Protein AF-0000000070183565 (afdb_homodimer)

Structure (mmCIF, N/CA/C/O backbone):
data_AF-0000000070183565-model_v1
#
loop_
_entity.id
_entity.type
_entity.pdbx_description
1 polymer 'Uncharacterized protein'
#
loop_
_atom_site.group_PDB
_atom_site.id
_atom_site.type_symbol
_atom_site.label_atom_id
_atom_site.label_alt_id
_atom_site.label_comp_id
_atom_site.label_asym_id
_atom_site.label_entity_id
_atom_site.label_seq_id
_atom_site.pdbx_PDB_ins_code
_atom_site.Cartn_x
_atom_site.Cartn_y
_atom_site.Cartn_z
_atom_site.occupancy
_atom_site.B_iso_or_equiv
_atom_site.auth_seq_id
_atom_site.auth_comp_id
_atom_site.auth_asym_id
_atom_site.auth_atom_id
_atom_site.pdbx_PDB_model_num
ATOM 1 N N . MET A 1 1 ? 12.68 31.766 4.574 1 75 1 MET A N 1
ATOM 2 C CA . MET A 1 1 ? 11.336 31.5 5.086 1 75 1 MET A CA 1
ATOM 3 C C . MET A 1 1 ? 11.391 30.672 6.367 1 75 1 MET A C 1
ATOM 5 O O . MET A 1 1 ? 12.203 29.766 6.484 1 75 1 MET A O 1
ATOM 9 N N . ASP A 1 2 ? 10.789 31.141 7.453 1 90.38 2 ASP A N 1
ATOM 10 C CA . ASP A 1 2 ? 10.586 30.344 8.656 1 90.38 2 ASP A CA 1
ATOM 11 C C . ASP A 1 2 ? 9.445 29.344 8.461 1 90.38 2 ASP A C 1
ATOM 13 O O . ASP A 1 2 ? 8.289 29.734 8.312 1 90.38 2 ASP A O 1
ATOM 17 N N . LEU A 1 3 ? 9.812 28.125 8.359 1 93.31 3 LEU A N 1
ATOM 18 C CA . LEU A 1 3 ? 8.844 27.094 8.016 1 93.31 3 LEU A CA 1
ATOM 19 C C . LEU A 1 3 ? 7.73 27.016 9.055 1 93.31 3 LEU A C 1
ATOM 21 O O . LEU A 1 3 ? 6.559 26.891 8.695 1 93.31 3 LEU A O 1
ATOM 25 N N . ALA A 1 4 ? 8.086 27.172 10.25 1 93.44 4 ALA A N 1
ATOM 26 C CA . ALA A 1 4 ? 7.105 27.094 11.328 1 93.44 4 ALA A CA 1
ATOM 27 C C . ALA A 1 4 ? 6.043 28.172 11.18 1 93.44 4 ALA A C 1
ATOM 29 O O . ALA A 1 4 ? 4.855 27.922 11.406 1 93.44 4 ALA A O 1
ATOM 30 N N . ASP A 1 5 ? 6.488 29.344 10.727 1 94.44 5 ASP A N 1
ATOM 31 C CA . ASP A 1 5 ? 5.574 30.469 10.562 1 94.44 5 ASP A CA 1
ATOM 32 C C . ASP A 1 5 ? 4.738 30.312 9.297 1 94.44 5 ASP A C 1
ATOM 34 O O . ASP A 1 5 ? 3.639 30.859 9.195 1 94.44 5 ASP A O 1
ATOM 38 N N . ALA A 1 6 ? 5.285 29.609 8.414 1 95.94 6 ALA A N 1
ATOM 39 C CA . ALA A 1 6 ? 4.637 29.5 7.113 1 95.94 6 ALA A CA 1
ATOM 40 C C . ALA A 1 6 ? 3.594 28.391 7.117 1 95.94 6 ALA A C 1
ATOM 42 O O . ALA A 1 6 ? 2.703 28.359 6.262 1 95.94 6 ALA A O 1
ATOM 43 N N . LEU A 1 7 ? 3.689 27.5 8.008 1 97.25 7 LEU A N 1
ATOM 44 C CA . LEU A 1 7 ? 2.76 26.391 8.07 1 97.25 7 LEU A CA 1
ATOM 45 C C . LEU A 1 7 ? 1.378 26.844 8.523 1 97.25 7 LEU A C 1
ATOM 47 O O . LEU A 1 7 ? 1.263 27.75 9.352 1 97.25 7 LEU A O 1
ATOM 51 N N . PRO A 1 8 ? 0.317 26.25 7.895 1 96.81 8 PRO A N 1
ATOM 52 C CA . PRO A 1 8 ? -1.012 26.5 8.453 1 96.81 8 PRO A CA 1
ATOM 53 C C . PRO A 1 8 ? -1.128 26.094 9.914 1 96.81 8 PRO A C 1
ATOM 55 O O . PRO A 1 8 ? -0.345 25.266 10.391 1 96.81 8 PRO A O 1
ATOM 58 N N . THR A 1 9 ? -2.121 26.625 10.578 1 95.5 9 THR A N 1
ATOM 59 C CA . THR A 1 9 ? -2.264 26.531 12.023 1 95.5 9 THR A CA 1
ATOM 60 C C . THR A 1 9 ? -2.396 25.062 12.453 1 95.5 9 THR A C 1
ATOM 62 O O . THR A 1 9 ? -1.962 24.688 13.539 1 95.5 9 THR A O 1
ATOM 65 N N . ASP A 1 10 ? -2.865 24.234 11.648 1 97.12 10 ASP A N 1
ATOM 66 C CA . ASP A 1 10 ? -3.156 22.844 12 1 97.12 10 ASP A CA 1
ATOM 67 C C . ASP A 1 10 ? -1.898 21.984 11.922 1 97.12 10 ASP A C 1
ATOM 69 O O . ASP A 1 10 ? -1.915 20.812 12.312 1 97.12 10 ASP A O 1
ATOM 73 N N . TRP A 1 11 ? -0.852 22.547 11.406 1 98 11 TRP A N 1
ATOM 74 C CA . TRP A 1 11 ? 0.391 21.797 11.25 1 98 11 TRP A CA 1
ATOM 75 C C . TRP A 1 11 ? 1.46 22.312 12.211 1 98 11 TRP A C 1
ATOM 77 O O . TRP A 1 11 ? 1.523 23.516 12.492 1 98 11 TRP A O 1
ATOM 87 N N . SER A 1 12 ? 2.303 21.422 12.703 1 97.25 12 SER A N 1
ATOM 88 C CA . SER A 1 12 ? 3.424 21.766 13.578 1 97.25 12 SER A CA 1
ATOM 89 C C . SER A 1 12 ? 4.738 21.219 13.023 1 97.25 12 SER A C 1
ATOM 91 O O . SER A 1 12 ? 4.77 20.125 12.453 1 97.25 12 SER A O 1
ATOM 93 N N . LEU A 1 13 ? 5.77 21.938 13.227 1 97.81 13 LEU A N 1
ATOM 94 C CA . LEU A 1 13 ? 7.117 21.516 12.883 1 97.81 13 LEU A CA 1
ATOM 95 C C . LEU A 1 13 ? 7.738 20.703 14.016 1 97.81 13 LEU A C 1
ATOM 97 O O . LEU A 1 13 ? 7.984 21.234 15.102 1 97.81 13 LEU A O 1
ATOM 101 N N . TRP A 1 14 ? 7.93 19.391 13.742 1 96.31 14 TRP A N 1
ATOM 102 C CA . TRP A 1 14 ? 8.461 18.5 14.766 1 96.31 14 TRP A CA 1
ATOM 103 C C . TRP A 1 14 ? 9.977 18.406 14.672 1 96.31 14 TRP A C 1
ATOM 105 O O . TRP A 1 14 ? 10.664 18.266 15.68 1 96.31 14 TRP A O 1
ATOM 115 N N . ASN A 1 15 ? 10.516 18.375 13.516 1 95.69 15 ASN A N 1
ATOM 116 C CA . ASN A 1 15 ? 11.945 18.25 13.25 1 95.69 15 ASN A CA 1
ATOM 117 C C . ASN A 1 15 ? 12.359 19.078 12.031 1 95.69 15 ASN A C 1
ATOM 119 O O . ASN A 1 15 ? 11.648 19.094 11.023 1 95.69 15 ASN A O 1
ATOM 123 N N . GLU A 1 16 ? 13.461 19.828 12.234 1 95.06 16 GLU A N 1
ATOM 124 C CA . GLU A 1 16 ? 14.078 20.516 11.109 1 95.06 16 GLU A CA 1
ATOM 125 C C . GLU A 1 16 ? 15.594 20.344 11.117 1 95.06 16 GLU A C 1
ATOM 127 O O . GLU A 1 16 ? 16.297 21.078 11.82 1 95.06 16 GLU A O 1
ATOM 132 N N . GLU A 1 17 ? 16.078 19.406 10.422 1 91.94 17 GLU A N 1
ATOM 133 C CA . GLU A 1 17 ? 17.516 19.172 10.25 1 91.94 17 GLU A CA 1
ATOM 134 C C . GLU A 1 17 ? 17.938 19.375 8.797 1 91.94 17 GLU A C 1
ATOM 136 O O . GLU A 1 17 ? 17.094 19.578 7.922 1 91.94 17 GLU A O 1
ATOM 141 N N . ALA A 1 18 ? 19.234 19.375 8.578 1 87.81 18 ALA A N 1
ATOM 142 C CA . ALA A 1 18 ? 19.812 19.688 7.266 1 87.81 18 ALA A CA 1
ATOM 143 C C . ALA A 1 18 ? 19.266 18.719 6.203 1 87.81 18 ALA A C 1
ATOM 145 O O . ALA A 1 18 ? 19.047 19.125 5.055 1 87.81 18 ALA A O 1
ATOM 146 N N . GLY A 1 19 ? 19.016 17.531 6.527 1 90.62 19 GLY A N 1
ATOM 147 C CA . GLY A 1 19 ? 18.641 16.531 5.531 1 90.62 19 GLY A CA 1
ATOM 148 C C . GLY A 1 19 ? 17.25 15.953 5.766 1 90.62 19 GLY A C 1
ATOM 149 O O . GLY A 1 19 ? 16.812 15.062 5.035 1 90.62 19 GLY A O 1
ATOM 150 N N . ARG A 1 20 ? 16.609 16.516 6.859 1 93.56 20 ARG A N 1
ATOM 151 C CA . ARG A 1 20 ? 15.312 15.938 7.211 1 93.56 20 ARG A CA 1
ATOM 152 C C . ARG A 1 20 ? 14.438 16.969 7.918 1 93.56 20 ARG A C 1
ATOM 154 O O . ARG A 1 20 ? 14.883 17.625 8.859 1 93.56 20 ARG A O 1
ATOM 161 N N . VAL A 1 21 ? 13.258 17.125 7.426 1 96.12 21 VAL A N 1
ATOM 162 C CA . VAL A 1 21 ? 12.25 17.969 8.055 1 96.12 21 VAL A CA 1
ATOM 163 C C . VAL A 1 21 ? 10.961 17.172 8.266 1 96.12 21 VAL A C 1
ATOM 165 O O . VAL A 1 21 ? 10.531 16.438 7.375 1 96.12 21 VAL A O 1
ATOM 168 N N . VAL A 1 22 ? 10.398 17.266 9.484 1 97.12 22 VAL A N 1
ATOM 169 C CA . VAL A 1 22 ? 9.18 16.531 9.805 1 97.12 22 VAL A CA 1
ATOM 170 C C . VAL A 1 22 ? 8.109 17.5 10.305 1 97.12 22 VAL A C 1
ATOM 172 O O . VAL A 1 22 ? 8.352 18.281 11.234 1 97.12 22 VAL A O 1
ATOM 175 N N . MET A 1 23 ? 6.977 17.5 9.609 1 98.06 23 MET A N 1
ATOM 176 C CA . MET A 1 23 ? 5.805 18.281 9.992 1 98.06 23 MET A CA 1
ATOM 177 C C . MET A 1 23 ? 4.613 17.375 10.273 1 98.06 23 MET A C 1
ATOM 179 O O . MET A 1 23 ? 4.414 16.375 9.586 1 98.06 23 MET A O 1
ATOM 183 N N . VAL A 1 24 ? 3.83 17.734 11.305 1 97.44 24 VAL A N 1
ATOM 184 C CA . VAL A 1 24 ? 2.732 16.859 11.688 1 97.44 24 VAL A CA 1
ATOM 185 C C . VAL A 1 24 ? 1.434 17.656 11.773 1 97.44 24 VAL A C 1
ATOM 187 O O . VAL A 1 24 ? 1.449 18.844 12.086 1 97.44 24 VAL A O 1
ATOM 190 N N . TYR A 1 25 ? 0.363 17 11.461 1 97.75 25 TYR A N 1
ATOM 191 C CA . TYR A 1 25 ? -0.966 17.594 11.461 1 97.75 25 TYR A CA 1
ATOM 192 C C . TYR A 1 25 ? -1.706 17.297 12.758 1 97.75 25 TYR A C 1
ATOM 194 O O . TYR A 1 25 ? -1.941 16.141 13.086 1 97.75 25 TYR A O 1
ATOM 202 N N . ARG A 1 26 ? -2.129 18.25 13.5 1 97 26 ARG A N 1
ATOM 203 C CA . ARG A 1 26 ? -2.963 18.203 14.703 1 97 26 ARG A CA 1
ATOM 204 C C . ARG A 1 26 ? -2.482 17.125 15.664 1 97 26 ARG A C 1
ATOM 206 O O . ARG A 1 26 ? -3.258 16.25 16.062 1 97 26 ARG A O 1
ATOM 213 N N . PRO A 1 27 ? -1.22 17.234 16.078 1 95.25 27 PRO A N 1
ATOM 214 C CA . PRO A 1 27 ? -0.724 16.234 17.031 1 95.25 27 PRO A CA 1
ATOM 215 C C . PRO A 1 27 ? -1.5 16.234 18.344 1 95.25 27 PRO A C 1
ATOM 217 O O . PRO A 1 27 ? -1.454 15.25 19.094 1 95.25 27 PRO A O 1
ATOM 220 N N . ASP A 1 28 ? -2.156 17.312 18.609 1 93.19 28 ASP A N 1
ATOM 221 C CA . ASP A 1 28 ? -3.012 17.391 19.797 1 93.19 28 ASP A CA 1
ATOM 222 C C . ASP A 1 28 ? -4.176 16.406 19.688 1 93.19 28 ASP A C 1
ATOM 224 O O . ASP A 1 28 ? -4.77 16.047 20.703 1 93.19 28 ASP A O 1
ATOM 228 N N . VAL A 1 29 ? -4.543 16 18.516 1 93.38 29 VAL A N 1
ATOM 229 C CA . VAL A 1 29 ? -5.652 15.086 18.266 1 93.38 29 VAL A CA 1
ATOM 230 C C . VAL A 1 29 ? -5.117 13.688 17.984 1 93.38 29 VAL A C 1
ATOM 232 O O . VAL A 1 29 ? -5.566 12.711 18.594 1 93.38 29 VAL A O 1
ATOM 235 N N . PHE A 1 30 ? -4.117 13.539 17 1 92.44 30 PHE A N 1
ATOM 236 C CA . PHE A 1 30 ? -3.713 12.242 16.469 1 92.44 30 PHE A CA 1
ATOM 237 C C . PHE A 1 30 ? -2.482 11.719 17.188 1 92.44 30 PHE A C 1
ATOM 239 O O . PHE A 1 30 ? -1.861 10.75 16.734 1 92.44 30 PHE A O 1
ATOM 246 N N . ASP A 1 31 ? -1.991 12.141 18.125 1 84.19 31 ASP A N 1
ATOM 247 C CA . ASP A 1 31 ? -0.993 11.633 19.062 1 84.19 31 ASP A CA 1
ATOM 248 C C . ASP A 1 31 ? -1.549 11.57 20.469 1 84.19 31 ASP A C 1
ATOM 250 O O . ASP A 1 31 ? -0.984 12.164 21.391 1 84.19 31 ASP A O 1
ATOM 254 N N . SER A 1 32 ? -2.705 10.781 20.453 1 82.5 32 SER A N 1
ATOM 255 C CA . SER A 1 32 ? -3.486 10.688 21.672 1 82.5 32 SER A CA 1
ATOM 256 C C . SER A 1 32 ? -3.953 9.258 21.922 1 82.5 32 SER A C 1
ATOM 258 O O . SER A 1 32 ? -3.59 8.344 21.188 1 82.5 32 SER A O 1
ATOM 260 N N . GLU A 1 33 ? -4.637 9.148 22.984 1 83.5 33 GLU A N 1
ATOM 261 C CA . GLU A 1 33 ? -5.176 7.844 23.344 1 83.5 33 GLU A CA 1
ATOM 262 C C . GLU A 1 33 ? -6.129 7.324 22.281 1 83.5 33 GLU A C 1
ATOM 264 O O . GLU A 1 33 ? -6.164 6.121 22 1 83.5 33 GLU A O 1
ATOM 269 N N . ALA A 1 34 ? -6.883 8.25 21.688 1 83.38 34 ALA A N 1
ATOM 270 C CA . ALA A 1 34 ? -7.887 7.863 20.703 1 83.38 34 ALA A CA 1
ATOM 271 C C . ALA A 1 34 ? -7.234 7.5 19.375 1 83.38 34 ALA A C 1
ATOM 273 O O . ALA A 1 34 ? -7.715 6.613 18.672 1 83.38 34 ALA A O 1
ATOM 274 N N . PHE A 1 35 ? -6.191 8.227 19 1 89.69 35 PHE A N 1
ATOM 275 C CA . PHE A 1 35 ? -5.469 7.988 17.75 1 89.69 35 PHE A CA 1
ATOM 276 C C . PHE A 1 35 ? -3.967 7.898 18 1 89.69 35 PHE A C 1
ATOM 278 O O . PHE A 1 35 ? -3.273 8.914 18.016 1 89.69 35 PHE A O 1
ATOM 285 N N . PRO A 1 36 ? -3.504 6.645 18.109 1 84.81 36 PRO A N 1
ATOM 286 C CA . PRO A 1 36 ? -2.088 6.484 18.453 1 84.81 36 PRO A CA 1
ATOM 287 C C . PRO A 1 36 ? -1.155 7.09 17.406 1 84.81 36 PRO A C 1
ATOM 289 O O . PRO A 1 36 ? -1.591 7.414 16.297 1 84.81 36 PRO A O 1
ATOM 292 N N . PRO A 1 37 ? 0.133 7.18 17.75 1 84.38 37 PRO A N 1
ATOM 293 C CA . PRO A 1 37 ? 1.127 7.875 16.938 1 84.38 37 PRO A CA 1
ATOM 294 C C . PRO A 1 37 ? 1.156 7.371 15.492 1 84.38 37 PRO A C 1
ATOM 296 O O . PRO A 1 37 ? 1.332 8.164 14.562 1 84.38 37 PRO A O 1
ATOM 299 N N . PRO A 1 38 ? 0.884 6.184 15.273 1 84.25 38 PRO A N 1
ATOM 300 C CA . PRO A 1 38 ? 0.907 5.73 13.883 1 84.25 38 PRO A CA 1
ATOM 301 C C . PRO A 1 38 ? -0.177 6.387 13.031 1 84.25 38 PRO A C 1
ATOM 303 O O . PRO A 1 38 ? -0.11 6.344 11.797 1 84.25 38 PRO A O 1
ATOM 306 N N . CYS A 1 39 ? -1.152 7 13.617 1 87.88 39 CYS A N 1
ATOM 307 C CA . CYS A 1 39 ? -2.246 7.641 12.891 1 87.88 39 CYS A CA 1
ATOM 308 C C . CYS A 1 39 ? -1.979 9.133 12.711 1 87.88 39 CYS A C 1
ATOM 310 O O . CYS A 1 39 ? -2.834 9.859 12.211 1 87.88 39 CYS A O 1
ATOM 312 N N . LEU A 1 40 ? -0.78 9.555 13.055 1 93.56 40 LEU A N 1
ATOM 313 C CA . LEU A 1 40 ? -0.463 10.969 12.953 1 93.56 40 LEU A CA 1
ATOM 314 C C . LEU A 1 40 ? -0.073 11.336 11.523 1 93.56 40 LEU A C 1
ATOM 316 O O . LEU A 1 40 ? 0.995 10.945 11.047 1 93.56 40 LEU A O 1
ATOM 320 N N . PRO A 1 41 ? -0.935 12.172 10.82 1 96 41 PRO A N 1
ATOM 321 C CA . PRO A 1 41 ? -0.521 12.594 9.484 1 96 41 PRO A CA 1
ATOM 322 C C . PRO A 1 41 ? 0.772 13.406 9.492 1 96 41 PRO A C 1
ATOM 324 O O . PRO A 1 41 ? 0.916 14.336 10.289 1 96 41 PRO A O 1
ATOM 327 N N . THR A 1 42 ? 1.707 13.016 8.688 1 96.81 42 THR A N 1
ATOM 328 C CA . THR A 1 42 ? 3.053 13.578 8.742 1 96.81 42 THR A CA 1
ATOM 329 C C . THR A 1 42 ? 3.557 13.914 7.344 1 96.81 42 THR A C 1
ATOM 331 O O . THR A 1 42 ? 3.367 13.141 6.402 1 96.81 42 THR A O 1
ATOM 334 N N . LEU A 1 43 ? 4.113 15.047 7.16 1 97.75 43 LEU A N 1
ATOM 335 C CA . LEU A 1 43 ? 4.906 15.414 5.992 1 97.75 43 LEU A CA 1
ATOM 336 C C . LEU A 1 43 ? 6.395 15.211 6.262 1 97.75 43 LEU A C 1
ATOM 338 O O . LEU A 1 43 ? 6.926 15.719 7.25 1 97.75 43 LEU A O 1
ATOM 342 N N . TYR A 1 44 ? 7.027 14.438 5.426 1 97.19 44 TYR A N 1
ATOM 343 C CA . TYR A 1 44 ? 8.461 14.203 5.496 1 97.19 44 TYR A CA 1
ATOM 344 C C . TYR A 1 44 ? 9.18 14.891 4.336 1 97.19 44 TYR A C 1
ATOM 346 O O . TYR A 1 44 ? 8.836 14.68 3.174 1 97.19 44 TYR A O 1
ATOM 354 N N . LEU A 1 45 ? 10.086 15.695 4.637 1 95.75 45 LEU A N 1
ATOM 355 C CA . LEU A 1 45 ? 11.078 16.172 3.678 1 95.75 45 LEU A CA 1
ATOM 356 C C . LEU A 1 45 ? 12.438 15.531 3.93 1 95.75 45 LEU A C 1
ATOM 358 O O . LEU A 1 45 ? 12.969 15.609 5.039 1 95.75 45 LEU A O 1
ATOM 362 N N . THR A 1 46 ? 12.922 14.852 2.986 1 94.38 46 THR A N 1
ATOM 363 C CA . THR A 1 46 ? 14.219 14.203 3.129 1 94.38 46 THR A CA 1
ATOM 364 C C . THR A 1 46 ? 15.109 14.5 1.925 1 94.38 46 THR A C 1
ATOM 366 O O . THR A 1 46 ? 14.625 14.555 0.79 1 94.38 46 THR A O 1
ATOM 369 N N . LYS A 1 47 ? 16.25 14.703 2.221 1 91.62 47 LYS A N 1
ATOM 370 C CA . LYS A 1 47 ? 17.219 14.883 1.146 1 91.62 47 LYS A CA 1
ATOM 371 C C . LYS A 1 47 ? 17.766 13.547 0.649 1 91.62 47 LYS A C 1
ATOM 373 O O . LYS A 1 47 ? 18.203 12.711 1.445 1 91.62 47 LYS A O 1
ATOM 378 N N . GLY A 1 48 ? 17.781 13.383 -0.643 1 81.81 48 GLY A N 1
ATOM 379 C CA . GLY A 1 48 ? 18.375 12.211 -1.279 1 81.81 48 GLY A CA 1
ATOM 380 C C . GLY A 1 48 ? 17.531 10.961 -1.124 1 81.81 48 GLY A C 1
ATOM 381 O O . GLY A 1 48 ? 16.562 10.945 -0.375 1 81.81 48 GLY A O 1
ATOM 382 N N . SER A 1 49 ? 17.516 10.078 -2.117 1 61.97 49 SER A N 1
ATOM 383 C CA . SER A 1 49 ? 16.781 8.82 -2.084 1 61.97 49 SER A CA 1
ATOM 384 C C . SER A 1 49 ? 17.422 7.824 -1.123 1 61.97 49 SER A C 1
ATOM 386 O O . SER A 1 49 ? 18.641 7.848 -0.924 1 61.97 49 SER A O 1
ATOM 388 N N . ARG A 1 50 ? 16.766 7.488 0.014 1 53 50 ARG A N 1
ATOM 389 C CA . ARG A 1 50 ? 17.297 6.504 0.958 1 53 50 ARG A CA 1
ATOM 390 C C . ARG A 1 50 ? 18 5.367 0.229 1 53 50 ARG A C 1
ATOM 392 O O . ARG A 1 50 ? 18.438 4.395 0.853 1 53 50 ARG A O 1
ATOM 399 N N . GLY A 1 51 ? 17.859 5.082 -0.971 1 47.78 51 GLY A N 1
ATOM 400 C CA . GLY A 1 51 ? 18.688 3.939 -1.311 1 47.78 51 GLY A CA 1
ATOM 401 C C . GLY A 1 51 ? 20.156 4.141 -0.952 1 47.78 51 GLY A C 1
ATOM 402 O O . GLY A 1 51 ? 20.859 4.914 -1.603 1 47.78 51 GLY A O 1
ATOM 403 N N . ARG A 1 52 ? 20.375 4.035 0.323 1 43.47 52 ARG A N 1
ATOM 404 C CA . ARG A 1 52 ? 21.719 4.148 0.886 1 43.47 52 ARG A CA 1
ATOM 405 C C . ARG A 1 52 ? 22.734 3.367 0.056 1 43.47 52 ARG A C 1
ATOM 407 O O . ARG A 1 52 ? 22.578 2.16 -0.142 1 43.47 52 ARG A O 1
ATOM 414 N N . ARG A 1 53 ? 23.406 3.93 -0.973 1 44.06 53 ARG A N 1
ATOM 415 C CA . ARG A 1 53 ? 24.672 3.305 -1.343 1 44.06 53 ARG A CA 1
ATOM 416 C C . ARG A 1 53 ? 25.5 2.969 -0.106 1 44.06 53 ARG A C 1
ATOM 418 O O . ARG A 1 53 ? 25.609 3.785 0.81 1 44.06 53 ARG A O 1
ATOM 425 N N . PRO A 1 54 ? 25.859 1.876 0.044 1 39.56 54 PRO A N 1
ATOM 426 C CA . PRO A 1 54 ? 26.969 1.55 0.936 1 39.56 54 PRO A CA 1
ATOM 427 C C . PRO A 1 54 ? 28.172 2.465 0.731 1 39.56 54 PRO A C 1
ATOM 429 O O . PRO A 1 54 ? 28.609 2.668 -0.403 1 39.56 54 PRO A O 1
ATOM 432 N N . GLY A 1 55 ? 28.234 3.756 1.695 1 47 55 GLY A N 1
ATOM 433 C CA . GLY A 1 55 ? 29.453 4.527 1.844 1 47 55 GLY A CA 1
ATOM 434 C C . GLY A 1 55 ? 29.203 6.016 2.006 1 47 55 GLY A C 1
ATOM 435 O O . GLY A 1 55 ? 30.141 6.785 2.209 1 47 55 GLY A O 1
ATOM 436 N N . ARG A 1 56 ? 28.344 6.59 1.184 1 51.09 56 ARG A N 1
ATOM 437 C CA . ARG A 1 56 ? 28.297 8.039 1.319 1 51.09 56 ARG A CA 1
ATOM 438 C C . ARG A 1 56 ? 27.219 8.461 2.316 1 51.09 56 ARG A C 1
ATOM 440 O O . ARG A 1 56 ? 26.031 8.531 1.968 1 51.09 56 ARG A O 1
ATOM 447 N N . PRO A 1 57 ? 27.484 8.508 3.529 1 56.09 57 PRO A N 1
ATOM 448 C CA . PRO A 1 57 ? 26.594 8.805 4.652 1 56.09 57 PRO A CA 1
ATOM 449 C C . PRO A 1 57 ? 25.75 10.047 4.414 1 56.09 57 PRO A C 1
ATOM 451 O O . PRO A 1 57 ? 24.562 10.078 4.789 1 56.09 57 PRO A O 1
ATOM 454 N N . GLN A 1 58 ? 26.453 11.172 4.012 1 61.38 58 GLN A N 1
ATOM 455 C CA . GLN A 1 58 ? 25.766 12.461 3.959 1 61.38 58 GLN A CA 1
ATOM 456 C C . GLN A 1 58 ? 25.297 12.766 2.541 1 61.38 58 GLN A C 1
ATOM 458 O O . GLN A 1 58 ? 26.047 12.609 1.581 1 61.38 58 GLN A O 1
ATOM 463 N N . PRO A 1 59 ? 24.062 13.016 2.295 1 66.94 59 PRO A N 1
ATOM 464 C CA . PRO A 1 59 ? 23.578 13.398 0.962 1 66.94 59 PRO A CA 1
ATOM 465 C C . PRO A 1 59 ? 24.406 14.516 0.337 1 66.94 59 PRO A C 1
ATOM 467 O O . PRO A 1 59 ? 24.906 15.398 1.048 1 66.94 59 PRO A O 1
ATOM 470 N N . ASP A 1 60 ? 24.703 14.305 -0.909 1 74.25 60 ASP A N 1
ATOM 471 C CA . ASP A 1 60 ? 25.375 15.352 -1.679 1 74.25 60 ASP A CA 1
ATOM 472 C C . ASP A 1 60 ? 24.516 16.625 -1.726 1 74.25 60 ASP A C 1
ATOM 474 O O . ASP A 1 60 ? 23.297 16.547 -1.781 1 74.25 60 ASP A O 1
ATOM 478 N N . PRO A 1 61 ? 25.141 17.797 -1.633 1 76.5 61 PRO A N 1
ATOM 479 C CA . PRO A 1 61 ? 24.406 19.062 -1.69 1 76.5 61 PRO A CA 1
ATOM 480 C C . PRO A 1 61 ? 23.484 19.156 -2.904 1 76.5 61 PRO A C 1
ATOM 482 O O . PRO A 1 61 ? 22.469 19.828 -2.854 1 76.5 61 PRO A O 1
ATOM 485 N N . ASP A 1 62 ? 23.812 18.406 -3.949 1 83.56 62 ASP A N 1
ATOM 486 C CA . ASP A 1 62 ? 23.047 18.531 -5.188 1 83.56 62 ASP A CA 1
ATOM 487 C C . ASP A 1 62 ? 21.953 17.484 -5.277 1 83.56 62 ASP A C 1
ATOM 489 O O . ASP A 1 62 ? 21.188 17.453 -6.238 1 83.56 62 ASP A O 1
ATOM 493 N N . ASP A 1 63 ? 21.875 16.781 -4.234 1 88.25 63 ASP A N 1
ATOM 494 C CA . ASP A 1 63 ? 20.828 15.758 -4.238 1 88.25 63 ASP A CA 1
ATOM 495 C C . ASP A 1 63 ? 19.453 16.391 -4.129 1 88.25 63 ASP A C 1
ATOM 497 O O . ASP A 1 63 ? 19.281 17.406 -3.441 1 88.25 63 ASP A O 1
ATOM 501 N N . PRO A 1 64 ? 18.5 15.836 -4.832 1 93.62 64 PRO A N 1
ATOM 502 C CA . PRO A 1 64 ? 17.156 16.375 -4.742 1 93.62 64 PRO A CA 1
ATOM 503 C C . PRO A 1 64 ? 16.516 16.141 -3.375 1 93.62 64 PRO A C 1
ATOM 505 O O . PRO A 1 64 ? 17.062 15.398 -2.557 1 93.62 64 PRO A O 1
ATOM 508 N N . TRP A 1 65 ? 15.5 16.891 -3.154 1 95.12 65 TRP A N 1
ATOM 509 C CA . TRP A 1 65 ? 14.672 16.719 -1.968 1 95.12 65 TRP A CA 1
ATOM 510 C C . TRP A 1 65 ? 13.383 15.984 -2.311 1 95.12 65 TRP A C 1
ATOM 512 O O . TRP A 1 65 ? 12.836 16.141 -3.406 1 95.12 65 TRP A O 1
ATOM 522 N N . TYR A 1 66 ? 12.898 15.242 -1.321 1 96.25 66 TYR A N 1
ATOM 523 C CA . TYR A 1 66 ? 11.664 14.477 -1.516 1 96.25 66 TYR A CA 1
ATOM 524 C C . TYR A 1 66 ? 10.648 14.805 -0.431 1 96.25 66 TYR A C 1
ATOM 526 O O . TYR A 1 66 ? 10.992 14.898 0.749 1 96.25 66 TYR A O 1
ATOM 534 N N . LEU A 1 67 ? 9.391 15.031 -0.903 1 97.44 67 LEU A N 1
ATOM 535 C CA . LEU A 1 67 ? 8.258 15.297 -0.02 1 97.44 67 LEU A CA 1
ATOM 536 C C . LEU A 1 67 ? 7.27 14.141 -0.045 1 97.44 67 LEU A C 1
ATOM 538 O O . LEU A 1 67 ? 6.859 13.688 -1.118 1 97.44 67 LEU A O 1
ATOM 542 N N . THR A 1 68 ? 6.945 13.648 1.205 1 96.44 68 THR A N 1
ATOM 543 C CA . THR A 1 68 ? 5.953 12.586 1.309 1 96.44 68 THR A CA 1
ATOM 544 C C . THR A 1 68 ? 4.922 12.906 2.389 1 96.44 68 THR A C 1
ATOM 546 O O . THR A 1 68 ? 5.285 13.328 3.492 1 96.44 68 THR A O 1
ATOM 549 N N . LEU A 1 69 ? 3.648 12.781 2.043 1 97.31 69 LEU A N 1
ATOM 550 C CA . LEU A 1 69 ? 2.568 12.797 3.023 1 97.31 69 LEU A CA 1
ATOM 551 C C . LEU A 1 69 ? 2.24 11.383 3.49 1 97.31 69 LEU A C 1
ATOM 553 O O . LEU A 1 69 ? 1.923 10.508 2.674 1 97.31 69 LEU A O 1
ATOM 557 N N . SER A 1 70 ? 2.377 11.156 4.785 1 96 70 SER A N 1
ATOM 558 C CA . SER A 1 70 ? 2.02 9.883 5.398 1 96 70 SER A CA 1
ATOM 559 C C . SER A 1 70 ? 0.798 10.023 6.301 1 96 70 SER A C 1
ATOM 561 O O . SER A 1 70 ? 0.768 10.891 7.18 1 96 70 SER A O 1
ATOM 563 N N . LEU A 1 71 ? -0.29 9.242 6.051 1 94.5 71 LEU A N 1
ATOM 564 C CA . LEU A 1 71 ? -1.469 9.227 6.91 1 94.5 71 LEU A CA 1
ATOM 565 C C . LEU A 1 71 ? -1.327 8.172 8.008 1 94.5 71 LEU A C 1
ATOM 567 O O . LEU A 1 71 ? -1.724 8.406 9.148 1 94.5 71 LEU A O 1
ATOM 571 N N . GLU A 1 72 ? -0.962 6.98 7.672 1 87.56 72 GLU A N 1
ATOM 572 C CA . GLU A 1 72 ? -0.604 5.848 8.516 1 87.56 72 GLU A CA 1
ATOM 573 C C . GLU A 1 72 ? 0.661 5.16 8.008 1 87.56 72 GLU A C 1
ATOM 575 O O . GLU A 1 72 ? 1.133 5.449 6.91 1 87.56 72 GLU A O 1
ATOM 580 N N . PRO A 1 73 ? 1.082 4.246 8.977 1 80.81 73 PRO A N 1
ATOM 581 C CA . PRO A 1 73 ? 2.217 3.488 8.438 1 80.81 73 PRO A CA 1
ATOM 582 C C . PRO A 1 73 ? 1.888 2.783 7.129 1 80.81 73 PRO A C 1
ATOM 584 O O . PRO A 1 73 ? 0.827 2.164 7.004 1 80.81 73 PRO A O 1
ATOM 587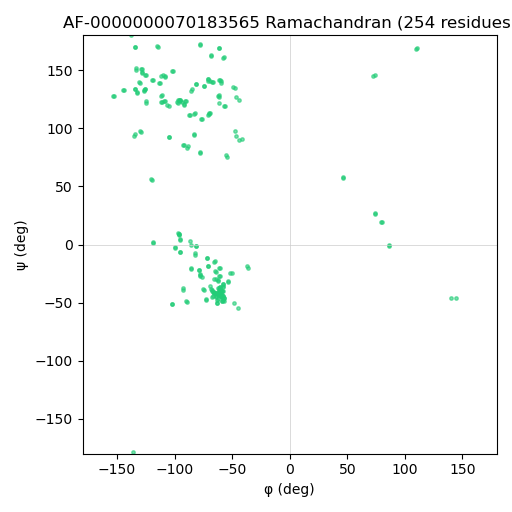 N N . ASP A 1 74 ? 2.504 3.018 6.016 1 80.69 74 ASP A N 1
ATOM 588 C CA . ASP A 1 74 ? 2.414 2.381 4.703 1 80.69 74 ASP A CA 1
ATOM 589 C C . ASP A 1 74 ? 1.294 2.998 3.869 1 80.69 74 ASP A C 1
ATOM 591 O O . ASP A 1 74 ? 0.896 2.439 2.846 1 80.69 74 ASP A O 1
ATOM 595 N N . VAL A 1 75 ? 0.535 3.986 4.414 1 89.12 75 VAL A N 1
ATOM 596 C CA . VAL A 1 75 ? -0.454 4.754 3.664 1 89.12 75 VAL A CA 1
ATOM 597 C C . VAL A 1 75 ? 0.093 6.145 3.363 1 89.12 75 VAL A C 1
ATOM 599 O O . VAL A 1 75 ? -0.027 7.059 4.184 1 89.12 75 VAL A O 1
ATOM 602 N N . THR A 1 76 ? 0.688 6.227 2.232 1 91.75 76 THR A N 1
ATOM 603 C CA . THR A 1 76 ? 1.351 7.469 1.857 1 91.75 76 THR A CA 1
ATOM 604 C C . THR A 1 76 ? 0.897 7.93 0.475 1 91.75 76 THR A C 1
ATOM 606 O O . THR A 1 76 ? 0.49 7.113 -0.354 1 91.75 76 THR A O 1
ATOM 609 N N . ALA A 1 77 ? 0.918 9.227 0.281 1 91.88 77 ALA A N 1
ATOM 610 C CA . ALA A 1 77 ? 0.717 9.781 -1.054 1 91.88 77 ALA A CA 1
ATOM 611 C C . ALA A 1 77 ? 1.983 9.656 -1.896 1 91.88 77 ALA A C 1
ATOM 613 O O . ALA A 1 77 ? 3.039 9.273 -1.39 1 91.88 77 ALA A O 1
ATOM 614 N N . ASP A 1 78 ? 1.821 10 -3.166 1 89.62 78 ASP A N 1
ATOM 615 C CA . ASP A 1 78 ? 2.967 9.969 -4.07 1 89.62 78 ASP A CA 1
ATOM 616 C C . ASP A 1 78 ? 4.059 10.93 -3.609 1 89.62 78 ASP A C 1
ATOM 618 O O . ASP A 1 78 ? 3.768 12.039 -3.162 1 89.62 78 ASP A O 1
ATOM 622 N N . ARG A 1 79 ? 5.234 10.453 -3.781 1 92.56 79 ARG A N 1
ATOM 623 C CA . ARG A 1 79 ? 6.41 11.25 -3.439 1 92.56 79 ARG A CA 1
ATOM 624 C C . ARG A 1 79 ? 6.652 12.344 -4.473 1 92.56 79 ARG A C 1
ATOM 626 O O . ARG A 1 79 ? 6.531 12.102 -5.676 1 92.56 79 ARG A O 1
ATOM 633 N N . ARG A 1 80 ? 6.953 13.508 -3.979 1 95.44 80 ARG A N 1
ATOM 634 C CA . ARG A 1 80 ? 7.305 14.625 -4.844 1 95.44 80 ARG A CA 1
ATOM 635 C C . ARG A 1 80 ? 8.797 14.938 -4.754 1 95.44 80 ARG A C 1
ATOM 637 O O . ARG A 1 80 ? 9.398 14.82 -3.686 1 95.44 80 ARG A O 1
ATOM 644 N N . GLU A 1 81 ? 9.328 15.32 -5.879 1 95.38 81 GLU A N 1
ATOM 645 C CA . GLU A 1 81 ? 10.75 15.648 -5.969 1 95.38 81 GLU A CA 1
ATOM 646 C C . GLU A 1 81 ? 10.961 17.125 -6.246 1 95.38 81 GLU A C 1
ATOM 648 O O . GLU A 1 81 ? 10.242 17.719 -7.055 1 95.38 81 GLU A O 1
ATOM 653 N N . PHE A 1 82 ? 11.938 17.719 -5.582 1 96.25 82 PHE A N 1
ATOM 654 C CA . PHE A 1 82 ? 12.25 19.141 -5.738 1 96.25 82 PHE A CA 1
ATOM 655 C C . PHE A 1 82 ? 13.758 19.344 -5.895 1 96.25 82 PHE A C 1
ATOM 657 O O . PHE A 1 82 ? 14.547 18.609 -5.289 1 96.25 82 PHE A O 1
ATOM 664 N N . ASP A 1 83 ? 13.953 20.438 -6.645 1 91.69 83 ASP A N 1
ATOM 665 C CA . ASP A 1 83 ? 15.352 20.844 -6.766 1 91.69 83 ASP A CA 1
ATOM 666 C C . ASP A 1 83 ? 15.758 21.781 -5.629 1 91.69 83 ASP A C 1
ATOM 668 O O . ASP A 1 83 ? 15.523 22.984 -5.703 1 91.69 83 ASP A O 1
ATOM 672 N N . GLY A 1 84 ? 16.141 21.266 -4.488 1 92.06 84 GLY A N 1
ATOM 673 C CA . GLY A 1 84 ? 16.656 22.078 -3.398 1 92.06 84 GLY A CA 1
ATOM 674 C C . GLY A 1 84 ? 15.711 22.156 -2.219 1 92.06 84 GLY A C 1
ATOM 675 O O . GLY A 1 84 ? 14.523 21.891 -2.352 1 92.06 84 GLY A O 1
ATOM 676 N N . ARG A 1 85 ? 16.203 22.641 -1.21 1 92.81 85 ARG A N 1
ATOM 677 C CA . ARG A 1 85 ? 15.508 22.688 0.073 1 92.81 85 ARG A CA 1
ATOM 678 C C . ARG A 1 85 ? 14.398 23.719 0.065 1 92.81 85 ARG A C 1
ATOM 680 O O . ARG A 1 85 ? 13.281 23.453 0.525 1 92.81 85 ARG A O 1
ATOM 687 N N . LYS A 1 86 ? 14.734 24.938 -0.436 1 93.44 86 LYS A N 1
ATOM 688 C CA . LYS A 1 86 ? 13.734 26 -0.417 1 93.44 86 LYS A CA 1
ATOM 689 C C . LYS A 1 86 ? 12.492 25.594 -1.201 1 93.44 86 LYS A C 1
ATOM 691 O O . LYS A 1 86 ? 11.367 25.766 -0.724 1 93.44 86 LYS A O 1
ATOM 696 N N . ALA A 1 87 ? 12.68 25.094 -2.383 1 95.81 87 ALA A N 1
ATOM 697 C CA . ALA A 1 87 ? 11.555 24.641 -3.207 1 95.81 87 ALA A CA 1
ATOM 698 C C . ALA A 1 87 ? 10.758 23.547 -2.502 1 95.81 87 ALA A C 1
ATOM 700 O O . ALA A 1 87 ? 9.531 23.531 -2.57 1 95.81 87 ALA A O 1
ATOM 701 N N . ALA A 1 88 ? 11.477 22.672 -1.851 1 96.38 88 ALA A N 1
ATOM 702 C CA . ALA A 1 88 ? 10.836 21.578 -1.134 1 96.38 88 ALA A CA 1
ATOM 703 C C . ALA A 1 88 ? 9.984 22.094 0.018 1 96.38 88 ALA A C 1
ATOM 705 O O . ALA A 1 88 ? 8.859 21.625 0.233 1 96.38 88 ALA A O 1
ATOM 706 N N . MET A 1 89 ? 10.516 23.047 0.694 1 96.56 89 MET A N 1
ATOM 707 C CA . MET A 1 89 ? 9.781 23.625 1.816 1 96.56 89 MET A CA 1
ATOM 708 C C . MET A 1 89 ? 8.531 24.344 1.333 1 96.56 89 MET A C 1
ATOM 710 O O . MET A 1 89 ? 7.469 24.234 1.947 1 96.56 89 MET A O 1
ATOM 714 N N . ASP A 1 90 ? 8.695 25.047 0.244 1 97 90 ASP A N 1
ATOM 715 C CA . ASP A 1 90 ? 7.531 25.703 -0.335 1 97 90 ASP A CA 1
ATOM 716 C C . ASP A 1 90 ? 6.461 24.688 -0.722 1 97 90 ASP A C 1
ATOM 718 O O . ASP A 1 90 ? 5.27 24.906 -0.485 1 97 90 ASP A O 1
ATOM 722 N N . GLY A 1 91 ? 6.914 23.609 -1.303 1 97.62 91 GLY A N 1
ATOM 723 C CA . GLY A 1 91 ? 6 22.531 -1.651 1 97.62 91 GLY A CA 1
ATOM 724 C C . GLY A 1 91 ? 5.305 21.938 -0.448 1 97.62 91 GLY A C 1
ATOM 725 O O . GLY A 1 91 ? 4.121 21.594 -0.514 1 97.62 91 GLY A O 1
ATOM 726 N N . ALA A 1 92 ? 6.051 21.812 0.575 1 97.88 92 ALA A N 1
ATOM 727 C CA . ALA A 1 92 ? 5.48 21.25 1.803 1 97.88 92 ALA A CA 1
ATOM 728 C C . ALA A 1 92 ? 4.383 22.156 2.355 1 97.88 92 ALA A C 1
ATOM 730 O O . ALA A 1 92 ? 3.332 21.688 2.781 1 97.88 92 ALA A O 1
ATOM 731 N N . VAL A 1 93 ? 4.691 23.422 2.352 1 98.12 93 VAL A N 1
ATOM 732 C CA . VAL A 1 93 ? 3.705 24.391 2.846 1 98.12 93 VAL A CA 1
ATOM 733 C C . VAL A 1 93 ? 2.453 24.328 1.972 1 98.12 93 VAL A C 1
ATOM 735 O O . VAL A 1 93 ? 1.332 24.344 2.484 1 98.12 93 VAL A O 1
ATOM 738 N N . GLU A 1 94 ? 2.67 24.266 0.706 1 97.94 94 GLU A N 1
ATOM 739 C CA . GLU A 1 94 ? 1.541 24.156 -0.215 1 97.94 94 GLU A CA 1
ATOM 740 C C . GLU A 1 94 ? 0.725 22.906 0.056 1 97.94 94 GLU A C 1
ATOM 742 O O . GLU A 1 94 ? -0.505 22.953 0.117 1 97.94 94 GLU A O 1
ATOM 747 N N . LEU A 1 95 ? 1.395 21.844 0.253 1 97.75 95 LEU A N 1
ATOM 748 C CA . LEU A 1 95 ? 0.704 20.578 0.501 1 97.75 95 LEU A CA 1
ATOM 749 C C . LEU A 1 95 ? -0.016 20.609 1.846 1 97.75 95 LEU A C 1
ATOM 751 O O . LEU A 1 95 ? -1.136 20.109 1.966 1 97.75 95 LEU A O 1
ATOM 755 N N . ALA A 1 96 ? 0.62 21.188 2.787 1 98.06 96 ALA A N 1
ATOM 756 C CA . ALA A 1 96 ? -0.006 21.328 4.098 1 98.06 96 ALA A CA 1
ATOM 757 C C . ALA A 1 96 ? -1.306 22.125 3.998 1 98.06 96 ALA A C 1
ATOM 759 O O . ALA A 1 96 ? -2.322 21.734 4.582 1 98.06 96 ALA A O 1
ATOM 760 N N . ASN A 1 97 ? -1.246 23.188 3.256 1 97.94 97 ASN A N 1
ATOM 761 C CA . ASN A 1 97 ? -2.441 24 3.059 1 97.94 97 ASN A CA 1
ATOM 762 C C . ASN A 1 97 ? -3.543 23.219 2.352 1 97.94 97 ASN A C 1
ATOM 764 O O . ASN A 1 97 ? -4.699 23.25 2.777 1 97.94 97 ASN A O 1
ATOM 768 N N . THR A 1 98 ? -3.131 22.547 1.289 1 97.12 98 THR A N 1
ATOM 769 C CA . THR A 1 98 ? -4.082 21.75 0.523 1 97.12 98 THR A CA 1
ATOM 770 C C . THR A 1 98 ? -4.738 20.688 1.409 1 97.12 98 THR A C 1
ATOM 772 O O . THR A 1 98 ? -5.938 20.438 1.299 1 97.12 98 THR A O 1
ATOM 775 N N . PHE A 1 99 ? -3.934 20.094 2.27 1 97.31 99 PHE A N 1
ATOM 776 C CA . PHE A 1 99 ? -4.438 19.109 3.211 1 97.31 99 PHE A CA 1
ATOM 777 C C . PHE A 1 99 ? -5.438 19.734 4.176 1 97.31 99 PHE A C 1
ATOM 779 O O . PHE A 1 99 ? -6.551 19.234 4.328 1 97.31 99 PHE A O 1
ATOM 786 N N . SER A 1 100 ? -5.039 20.812 4.754 1 96.44 100 SER A N 1
ATOM 787 C CA . SER A 1 100 ? -5.875 21.484 5.746 1 96.44 100 SER A CA 1
ATOM 788 C C . SER A 1 100 ? -7.191 21.953 5.133 1 96.44 100 SER A C 1
ATOM 790 O O . SER A 1 100 ? -8.219 21.969 5.809 1 96.44 100 SER A O 1
ATOM 792 N N . ASP A 1 101 ? -7.105 22.266 3.896 1 95.44 101 ASP A N 1
ATOM 793 C CA . ASP A 1 101 ? -8.281 22.797 3.217 1 95.44 101 ASP A CA 1
ATOM 794 C C . ASP A 1 101 ? -9.227 21.672 2.789 1 95.44 101 ASP A C 1
ATOM 796 O O . ASP A 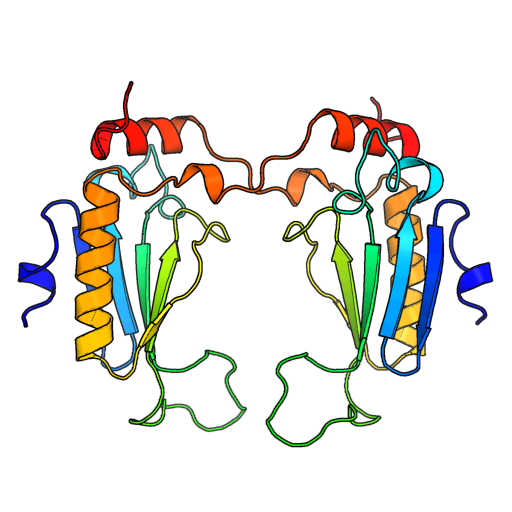1 101 ? -10.289 21.922 2.225 1 95.44 101 ASP A O 1
ATOM 800 N N . GLY A 1 102 ? -8.867 20.5 3.051 1 93.69 102 GLY A N 1
ATOM 801 C CA . GLY A 1 102 ? -9.695 19.359 2.707 1 93.69 102 GLY A CA 1
ATOM 802 C C . GLY A 1 102 ? -9.688 19.047 1.224 1 93.69 102 GLY A C 1
ATOM 803 O O . GLY A 1 102 ? -10.641 18.453 0.708 1 93.69 102 GLY A O 1
ATOM 804 N N . GLU A 1 103 ? -8.664 19.406 0.591 1 93.62 103 GLU A N 1
ATOM 805 C CA . GLU A 1 103 ? -8.625 19.266 -0.861 1 93.62 103 GLU A CA 1
ATOM 806 C C . GLU A 1 103 ? -7.949 17.953 -1.274 1 93.62 103 GLU A C 1
ATOM 808 O O . GLU A 1 103 ? -7.918 17.625 -2.459 1 93.62 103 GLU A O 1
ATOM 813 N N . ILE A 1 104 ? -7.418 17.25 -0.323 1 92.06 104 ILE A N 1
ATOM 814 C CA . ILE A 1 104 ? -6.785 15.969 -0.614 1 92.06 104 ILE A CA 1
ATOM 815 C C . ILE A 1 104 ? -7.781 14.836 -0.38 1 92.06 104 ILE A C 1
ATOM 817 O O . ILE A 1 104 ? -8.438 14.781 0.664 1 92.06 104 ILE A O 1
ATOM 821 N N . ASP A 1 105 ? -7.996 14.039 -1.378 1 90.62 105 ASP A N 1
ATOM 822 C CA . ASP A 1 105 ? -8.789 12.82 -1.208 1 90.62 105 ASP A CA 1
ATOM 823 C C . ASP A 1 105 ? -7.961 11.719 -0.544 1 90.62 105 ASP A C 1
ATOM 825 O O . ASP A 1 105 ? -7.531 10.773 -1.207 1 90.62 105 ASP A O 1
ATOM 829 N N . TYR A 1 106 ? -7.84 11.836 0.84 1 90.94 106 TYR A N 1
ATOM 830 C CA . TYR A 1 106 ? -6.953 10.906 1.527 1 90.94 106 TYR A CA 1
ATOM 831 C C . TYR A 1 106 ? -7.547 9.5 1.549 1 90.94 106 TYR A C 1
ATOM 833 O O . TYR A 1 106 ? -6.828 8.523 1.755 1 90.94 106 TYR A O 1
ATOM 841 N N . ARG A 1 107 ? -8.844 9.273 1.329 1 87.62 107 ARG A N 1
ATOM 842 C CA . ARG A 1 107 ? -9.43 7.941 1.255 1 87.62 107 ARG A CA 1
ATOM 843 C C . ARG A 1 107 ? -8.898 7.172 0.051 1 87.62 107 ARG A C 1
ATOM 845 O O . ARG A 1 107 ? -8.773 5.949 0.095 1 87.62 107 ARG A O 1
ATOM 852 N N . SER A 1 108 ? -8.586 7.922 -0.89 1 85.88 108 SER A N 1
ATOM 853 C CA . SER A 1 108 ? -8.102 7.293 -2.113 1 85.88 108 SER A CA 1
ATOM 854 C C . SER A 1 108 ? -6.699 6.719 -1.918 1 85.88 108 SER A C 1
ATOM 856 O O . SER A 1 108 ? -6.223 5.938 -2.744 1 85.88 108 SER A O 1
ATOM 858 N N . LEU A 1 109 ? -6.078 7.059 -0.852 1 86.88 109 LEU A N 1
ATOM 859 C CA . LEU A 1 109 ? -4.734 6.555 -0.578 1 86.88 109 LEU A CA 1
ATOM 860 C C . LEU A 1 109 ? -4.789 5.129 -0.036 1 86.88 109 LEU A C 1
ATOM 862 O O . LEU A 1 109 ? -3.781 4.422 -0.037 1 86.88 109 LEU A O 1
ATOM 866 N N . TYR A 1 110 ? -5.914 4.797 0.483 1 85.94 110 TYR A N 1
ATOM 867 C CA . TYR A 1 110 ? -6.062 3.461 1.047 1 85.94 110 TYR A CA 1
ATOM 868 C C . TYR A 1 110 ? -6.344 2.438 -0.046 1 85.94 110 TYR A C 1
ATOM 870 O O . TYR A 1 110 ? -7.012 2.744 -1.037 1 85.94 110 TYR A O 1
ATOM 878 N N . GLN A 1 111 ? -5.668 1.357 0.174 1 78.81 111 GLN A N 1
ATOM 879 C CA . GLN A 1 111 ? -5.98 0.206 -0.667 1 78.81 111 GLN A CA 1
ATOM 880 C C . GLN A 1 111 ? -7.188 -0.556 -0.128 1 78.81 111 GLN A C 1
ATOM 882 O O . GLN A 1 111 ? -7.051 -1.396 0.763 1 78.81 111 GLN A O 1
ATOM 887 N N . VAL A 1 112 ? -8.352 -0.232 -0.644 1 72.31 112 VAL A N 1
ATOM 888 C CA . VAL A 1 112 ? -9.586 -0.875 -0.218 1 72.31 112 VAL A CA 1
ATOM 889 C C . VAL A 1 112 ? -9.859 -2.096 -1.094 1 72.31 112 VAL A C 1
ATOM 891 O O . VAL A 1 112 ? -9.875 -1.995 -2.322 1 72.31 112 VAL A O 1
ATOM 894 N N . PRO A 1 113 ? -9.992 -3.23 -0.374 1 77.38 113 PRO A N 1
ATOM 895 C CA . PRO A 1 113 ? -10.227 -4.441 -1.162 1 77.38 113 PRO A CA 1
ATOM 896 C C . PRO A 1 113 ? -11.586 -4.441 -1.855 1 77.38 113 PRO A C 1
ATOM 898 O O . PRO A 1 113 ? -12.547 -3.854 -1.344 1 77.38 113 PRO A O 1
AT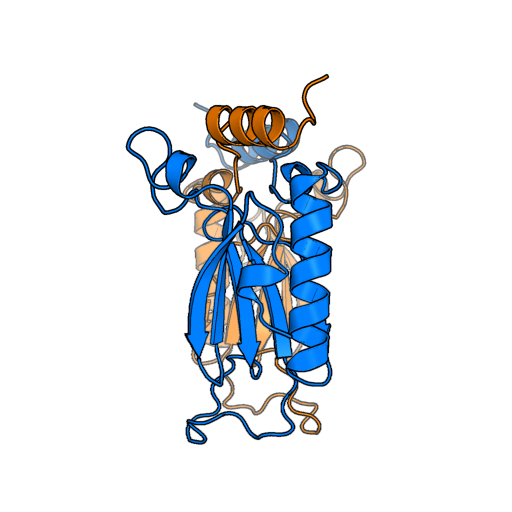OM 901 N N . ARG A 1 114 ? -11.578 -4.934 -3.102 1 81.44 114 ARG A N 1
ATOM 902 C CA . ARG A 1 114 ? -12.844 -5.316 -3.717 1 81.44 114 ARG A CA 1
ATOM 903 C C . ARG A 1 114 ? -13.414 -6.57 -3.061 1 81.44 114 ARG A C 1
ATOM 905 O O . ARG A 1 114 ? -12.875 -7.668 -3.232 1 81.44 114 ARG A O 1
ATOM 912 N N . GLU A 1 115 ? -14.5 -6.363 -2.408 1 84.31 115 GLU A N 1
ATOM 913 C CA . GLU A 1 115 ? -15.047 -7.473 -1.626 1 84.31 115 GLU A CA 1
ATOM 914 C C . GLU A 1 115 ? -15.336 -8.68 -2.508 1 84.31 115 GLU A C 1
ATOM 916 O O . GLU A 1 115 ? -15.078 -9.82 -2.111 1 84.31 115 GLU A O 1
ATOM 921 N N . ALA A 1 116 ? -15.922 -8.492 -3.617 1 87.12 116 ALA A N 1
ATOM 922 C CA . ALA A 1 116 ? -16.219 -9.594 -4.523 1 87.12 116 ALA A CA 1
ATOM 923 C C . ALA A 1 116 ? -14.945 -10.344 -4.918 1 87.12 116 ALA A C 1
ATOM 925 O O . ALA A 1 116 ? -14.953 -11.57 -5.051 1 87.12 116 ALA A O 1
ATOM 926 N N . TYR A 1 117 ? -13.844 -9.625 -5.074 1 91.19 117 TYR A N 1
ATOM 927 C CA . TYR A 1 117 ? -12.562 -10.219 -5.426 1 91.19 117 TYR A CA 1
ATOM 928 C C . TYR A 1 117 ? -12.031 -11.086 -4.289 1 91.19 117 TYR A C 1
ATOM 930 O O . TYR A 1 117 ? -11.648 -12.234 -4.504 1 91.19 117 TYR A O 1
ATOM 938 N N . LEU A 1 118 ? -12.109 -10.586 -3.084 1 90.62 118 LEU A N 1
ATOM 939 C CA . LEU A 1 118 ? -11.617 -11.336 -1.935 1 90.62 118 LEU A CA 1
ATOM 940 C C . LEU A 1 118 ? -12.484 -12.562 -1.67 1 90.62 118 LEU A C 1
ATOM 942 O O . LEU A 1 118 ? -11.977 -13.617 -1.304 1 90.62 118 LEU A O 1
ATOM 946 N N . ALA A 1 119 ? -13.758 -12.383 -1.855 1 91.38 119 ALA A N 1
ATOM 947 C CA . ALA A 1 119 ? -14.672 -13.516 -1.688 1 91.38 119 ALA A CA 1
ATOM 948 C C . ALA A 1 119 ? -14.344 -14.633 -2.676 1 91.38 119 ALA A C 1
ATOM 950 O O . ALA A 1 119 ? -14.375 -15.812 -2.32 1 91.38 119 ALA A O 1
ATOM 951 N N . LYS A 1 120 ? -14.062 -14.219 -3.887 1 93.06 120 LYS A N 1
ATOM 952 C CA . LYS A 1 120 ? -13.711 -15.211 -4.898 1 93.06 120 LYS A CA 1
ATOM 953 C C . LYS A 1 120 ? -12.398 -15.906 -4.559 1 93.06 120 LYS A C 1
ATOM 955 O O . LYS A 1 120 ? -12.266 -17.125 -4.73 1 93.06 120 LYS A O 1
ATOM 960 N N . LEU A 1 121 ? -11.438 -15.156 -4.102 1 94.31 121 LEU A N 1
ATOM 961 C CA . LEU A 1 121 ? -10.188 -15.758 -3.652 1 94.31 121 LEU A CA 1
ATOM 962 C C . LEU A 1 121 ? -10.43 -16.75 -2.525 1 94.31 121 LEU A C 1
ATOM 964 O O . LEU A 1 121 ? -9.859 -17.844 -2.518 1 94.31 121 LEU A O 1
ATOM 968 N N . ASP A 1 122 ? -11.289 -16.359 -1.578 1 93.94 122 ASP A N 1
ATOM 969 C CA . ASP A 1 122 ? -11.633 -17.266 -0.486 1 93.94 122 ASP A CA 1
ATOM 970 C C . ASP A 1 122 ? -12.203 -18.578 -1.019 1 93.94 122 ASP A C 1
ATOM 972 O O . ASP A 1 122 ? -11.828 -19.656 -0.552 1 93.94 122 ASP A O 1
ATOM 976 N N . GLU A 1 123 ? -13.109 -18.438 -1.897 1 94.38 123 GLU A N 1
ATOM 977 C CA . GLU A 1 123 ? -13.734 -19.609 -2.502 1 94.38 123 GLU A CA 1
ATOM 978 C C . GLU A 1 123 ? -12.688 -20.516 -3.148 1 94.38 123 GLU A C 1
ATOM 980 O O . GLU A 1 123 ? -12.695 -21.734 -2.934 1 94.38 123 GLU A O 1
ATOM 985 N N . LEU A 1 124 ? -11.789 -19.969 -3.877 1 94.94 124 LEU A N 1
ATOM 986 C CA . LEU A 1 124 ? -10.852 -20.75 -4.684 1 94.94 124 LEU A CA 1
ATOM 987 C C . LEU A 1 124 ? -9.742 -21.328 -3.814 1 94.94 124 LEU A C 1
ATOM 989 O O . LEU A 1 124 ? -9.164 -22.359 -4.156 1 94.94 124 LEU A O 1
ATOM 993 N N . THR A 1 125 ? -9.438 -20.672 -2.723 1 94.94 125 THR A N 1
ATOM 994 C CA . THR A 1 125 ? -8.344 -21.125 -1.883 1 94.94 125 THR A CA 1
ATOM 995 C C . THR A 1 125 ? -8.867 -21.922 -0.686 1 94.94 125 THR A C 1
ATOM 997 O O . THR A 1 125 ? -8.086 -22.391 0.139 1 94.94 125 THR A O 1
ATOM 1000 N N . GLY A 1 126 ? -10.102 -22.016 -0.579 1 91.06 126 GLY A N 1
ATOM 1001 C CA . GLY A 1 126 ? -10.719 -22.797 0.479 1 91.06 126 GLY A CA 1
ATOM 1002 C C . GLY A 1 126 ? -10.766 -22.078 1.812 1 91.06 126 GLY A C 1
ATOM 1003 O O . GLY A 1 126 ? -10.758 -22.703 2.869 1 91.06 126 GLY A O 1
ATOM 1004 N N . ARG A 1 127 ? -10.648 -20.875 1.827 1 82.38 127 ARG A N 1
ATOM 1005 C CA . ARG A 1 127 ? -10.672 -20.094 3.064 1 82.38 127 ARG A CA 1
ATOM 1006 C C . ARG A 1 127 ? -12.102 -19.75 3.467 1 82.38 127 ARG A C 1
ATOM 1008 O O . ARG A 1 127 ? -12.32 -19.078 4.48 1 82.38 127 ARG A O 1
ATOM 1015 N N . GLU A 1 128 ? -12.961 -20.188 2.686 1 75.69 128 GLU A N 1
ATOM 1016 C CA . GLU A 1 128 ? -14.32 -19.938 3.143 1 75.69 128 GLU A CA 1
ATOM 1017 C C . GLU A 1 128 ? -14.594 -20.625 4.477 1 75.69 128 GLU A C 1
ATOM 1019 O O . GLU A 1 128 ? -14.148 -21.75 4.703 1 75.69 128 GLU A O 1
ATOM 1024 N N . ALA A 1 129 ? -14.961 -19.875 5.477 1 47.75 129 ALA A N 1
ATOM 1025 C CA . ALA A 1 129 ? -15.531 -20.5 6.66 1 47.75 129 ALA A CA 1
ATOM 1026 C C . ALA A 1 129 ? -16.906 -21.094 6.359 1 47.75 129 ALA A C 1
ATOM 1028 O O . ALA A 1 129 ? -17.641 -20.578 5.516 1 47.75 129 ALA A O 1
ATOM 1029 N N . MET B 1 1 ? 14.609 -28.047 -12.734 1 75.75 1 MET B N 1
ATOM 1030 C CA . MET B 1 1 ? 13.18 -28.094 -12.422 1 75.75 1 MET B CA 1
ATOM 1031 C C . MET B 1 1 ? 12.367 -27.359 -13.484 1 75.75 1 MET B C 1
ATOM 1033 O O . MET B 1 1 ? 12.789 -26.297 -13.969 1 75.75 1 MET B O 1
ATOM 1037 N N . ASP B 1 2 ? 11.375 -28 -14.102 1 90.5 2 ASP B N 1
ATOM 1038 C CA . ASP B 1 2 ? 10.391 -27.328 -14.953 1 90.5 2 ASP B CA 1
ATOM 1039 C C . ASP B 1 2 ? 9.352 -26.594 -14.109 1 90.5 2 ASP B C 1
ATOM 1041 O O . ASP B 1 2 ? 8.555 -27.219 -13.406 1 90.5 2 ASP B O 1
ATOM 1045 N N . LEU B 1 3 ? 9.461 -25.312 -14.141 1 93.38 3 LEU B N 1
ATOM 1046 C CA . LEU B 1 3 ? 8.633 -24.5 -13.25 1 93.38 3 LEU B CA 1
ATOM 1047 C C . LEU B 1 3 ? 7.152 -24.734 -13.531 1 93.38 3 LEU B C 1
ATOM 1049 O O . LEU B 1 3 ? 6.355 -24.828 -12.594 1 93.38 3 LEU B O 1
ATOM 1053 N N . ALA B 1 4 ? 6.824 -24.859 -14.734 1 93.62 4 ALA B N 1
ATOM 1054 C CA . ALA B 1 4 ? 5.43 -25.062 -15.109 1 93.62 4 ALA B CA 1
ATOM 1055 C C . ALA B 1 4 ? 4.871 -26.344 -14.5 1 93.62 4 ALA B C 1
ATOM 1057 O O . ALA B 1 4 ? 3.727 -26.375 -14.039 1 93.62 4 ALA B O 1
ATOM 1058 N N . ASP B 1 5 ? 5.723 -27.359 -14.43 1 94.5 5 ASP B N 1
ATOM 1059 C CA . ASP B 1 5 ? 5.305 -28.641 -13.883 1 94.5 5 ASP B CA 1
ATOM 1060 C C . ASP B 1 5 ? 5.266 -28.594 -12.359 1 94.5 5 ASP B C 1
ATOM 1062 O O . ASP B 1 5 ? 4.539 -29.359 -11.727 1 94.5 5 ASP B O 1
ATOM 1066 N N . ALA B 1 6 ? 6.035 -27.75 -11.859 1 96.06 6 ALA B N 1
ATOM 1067 C CA . ALA B 1 6 ? 6.172 -27.719 -10.406 1 96.06 6 ALA B CA 1
ATOM 1068 C C . ALA B 1 6 ? 5.082 -26.859 -9.781 1 96.06 6 ALA B C 1
ATOM 1070 O O . ALA B 1 6 ? 4.801 -26.969 -8.586 1 96.06 6 ALA B O 1
ATOM 1071 N N . LEU B 1 7 ? 4.512 -26 -10.523 1 97.31 7 LEU B N 1
ATOM 1072 C CA . LEU B 1 7 ? 3.479 -25.125 -10.008 1 97.31 7 LEU B CA 1
ATOM 1073 C C . LEU B 1 7 ? 2.207 -25.891 -9.68 1 97.31 7 LEU B C 1
ATOM 1075 O O . LEU B 1 7 ? 1.854 -26.844 -10.391 1 97.31 7 LEU B O 1
ATOM 1079 N N . PRO B 1 8 ? 1.538 -25.516 -8.547 1 96.94 8 PRO B N 1
ATOM 1080 C CA . PRO B 1 8 ? 0.207 -26.078 -8.336 1 96.94 8 PRO B CA 1
ATOM 1081 C C . PRO B 1 8 ? -0.759 -25.766 -9.477 1 96.94 8 PRO B C 1
ATOM 1083 O O . PRO B 1 8 ? -0.542 -24.828 -10.234 1 96.94 8 PRO B O 1
ATOM 1086 N N . THR B 1 9 ? -1.802 -26.547 -9.547 1 95.5 9 THR B N 1
ATOM 1087 C CA . THR B 1 9 ? -2.713 -26.547 -10.688 1 95.5 9 THR B CA 1
ATOM 1088 C C . THR B 1 9 ? -3.357 -25.172 -10.867 1 95.5 9 THR B C 1
ATOM 1090 O O . THR B 1 9 ? -3.67 -24.781 -11.992 1 95.5 9 THR B O 1
ATOM 1093 N N . ASP B 1 10 ? -3.498 -24.422 -9.875 1 97.19 10 ASP B N 1
ATOM 1094 C CA . ASP B 1 10 ? -4.219 -23.156 -9.922 1 97.19 10 ASP B CA 1
ATOM 1095 C C . ASP B 1 10 ? -3.328 -22.031 -10.453 1 97.19 10 ASP B C 1
ATOM 1097 O O . ASP B 1 10 ? -3.797 -20.922 -10.688 1 97.19 10 ASP B O 1
ATOM 1101 N N . TRP B 1 11 ? -2.062 -22.344 -10.625 1 98 11 TRP B N 1
ATOM 1102 C CA . TRP B 1 11 ? -1.124 -21.328 -11.102 1 98 11 TRP B CA 1
ATOM 1103 C C . TRP B 1 11 ? -0.65 -21.656 -12.516 1 98 11 TRP B C 1
ATOM 1105 O O . TRP B 1 11 ? -0.491 -22.828 -12.867 1 98 11 TRP B O 1
ATOM 1115 N N . SER B 1 12 ? -0.429 -20.625 -13.312 1 97.19 12 SER B N 1
ATOM 1116 C CA . SER B 1 12 ? 0.093 -20.766 -14.672 1 97.19 12 SER B CA 1
ATOM 1117 C C . SER B 1 12 ? 1.349 -19.922 -14.867 1 97.19 12 SER B C 1
ATOM 1119 O O . SER B 1 12 ? 1.456 -18.828 -14.32 1 97.19 12 SER B O 1
ATOM 1121 N N . LEU B 1 13 ? 2.238 -20.406 -15.648 1 97.81 13 LEU B N 1
ATOM 1122 C CA . LEU B 1 13 ? 3.439 -19.688 -16.031 1 97.81 13 LEU B CA 1
ATOM 1123 C C . LEU B 1 13 ? 3.176 -18.828 -17.266 1 97.81 13 LEU B C 1
ATOM 1125 O O . LEU B 1 13 ? 2.916 -19.344 -18.359 1 97.81 13 LEU B O 1
ATOM 1129 N N . TRP B 1 14 ? 3.193 -17.484 -17.062 1 96.31 14 TRP B N 1
ATOM 1130 C CA . TRP B 1 14 ? 2.893 -16.562 -18.141 1 96.31 14 TRP B CA 1
ATOM 1131 C C . TRP B 1 14 ? 4.168 -16.125 -18.859 1 96.31 14 TRP B C 1
ATOM 1133 O O . TRP B 1 14 ? 4.164 -15.906 -20.078 1 96.31 14 TRP B O 1
ATOM 1143 N N . ASN B 1 15 ? 5.223 -15.945 -18.156 1 95.81 15 ASN B N 1
ATOM 1144 C CA . ASN B 1 15 ? 6.512 -15.5 -18.688 1 95.81 15 ASN B CA 1
ATOM 1145 C C . ASN B 1 15 ? 7.672 -16.156 -17.938 1 95.81 15 ASN B C 1
ATOM 1147 O O . ASN B 1 15 ? 7.637 -16.281 -16.719 1 95.81 15 ASN B O 1
ATOM 1151 N N . GLU B 1 16 ? 8.633 -16.656 -18.766 1 95.06 16 GLU B N 1
ATOM 1152 C CA . GLU B 1 16 ? 9.883 -17.125 -18.203 1 95.06 16 GLU B CA 1
ATOM 1153 C C . GLU B 1 16 ? 11.086 -16.641 -19 1 95.06 16 GLU B C 1
ATOM 1155 O O . GLU B 1 16 ? 11.445 -17.234 -20.016 1 95.06 16 GLU B O 1
ATOM 1160 N N . GLU B 1 17 ? 11.641 -15.555 -18.594 1 91.94 17 GLU B N 1
ATOM 1161 C CA . GLU B 1 17 ? 12.859 -15.016 -19.188 1 91.94 17 GLU B CA 1
ATOM 1162 C C . GLU B 1 17 ? 14.023 -15.039 -18.203 1 91.94 17 GLU B C 1
ATOM 1164 O O . GLU B 1 17 ? 13.836 -15.359 -17.031 1 91.94 17 GLU B O 1
ATOM 1169 N N . ALA B 1 18 ? 15.219 -14.758 -18.703 1 87.62 18 ALA B N 1
ATOM 1170 C CA . ALA B 1 18 ? 16.438 -14.859 -17.922 1 87.62 18 ALA B CA 1
ATOM 1171 C C . ALA B 1 18 ? 16.375 -13.977 -16.672 1 87.62 18 ALA B C 1
ATOM 1173 O O . ALA B 1 18 ? 16.875 -14.352 -15.617 1 87.62 18 ALA B O 1
ATOM 1174 N N . GLY B 1 19 ? 15.742 -12.875 -16.734 1 90.5 19 GLY B N 1
ATOM 1175 C CA . GLY B 1 19 ? 15.758 -11.945 -15.625 1 90.5 19 GLY B CA 1
ATOM 1176 C C . GLY B 1 19 ? 14.375 -11.688 -15.047 1 90.5 19 GLY B C 1
ATOM 1177 O O . GLY B 1 19 ? 14.227 -10.875 -14.133 1 90.5 19 GLY B O 1
ATOM 1178 N N . ARG B 1 20 ? 13.375 -12.43 -15.672 1 93.5 20 ARG B N 1
ATOM 1179 C CA . ARG B 1 20 ? 12.008 -12.172 -15.234 1 93.5 20 ARG B CA 1
ATOM 1180 C C . ARG B 1 20 ? 11.133 -13.406 -15.438 1 93.5 20 ARG B C 1
ATOM 1182 O O . ARG B 1 20 ? 11.133 -14.008 -16.516 1 93.5 20 ARG B O 1
ATOM 1189 N N . VAL B 1 21 ? 10.461 -13.789 -14.398 1 96.12 21 VAL B N 1
ATOM 1190 C CA . VAL B 1 21 ? 9.484 -14.867 -14.445 1 96.12 21 VAL B CA 1
ATOM 1191 C C . VAL B 1 21 ? 8.148 -14.375 -13.883 1 96.12 21 VAL B C 1
ATOM 1193 O O . VAL B 1 21 ? 8.117 -13.711 -12.844 1 96.12 21 VAL B O 1
ATOM 1196 N N . VAL B 1 22 ? 7.055 -14.664 -14.625 1 97.19 22 VAL B N 1
ATOM 1197 C CA . VAL B 1 22 ? 5.727 -14.234 -14.188 1 97.19 22 VAL B CA 1
ATOM 1198 C C . VAL B 1 22 ? 4.797 -15.438 -14.102 1 97.19 22 VAL B C 1
ATOM 1200 O O . VAL B 1 22 ? 4.656 -16.188 -15.07 1 97.19 22 VAL B O 1
ATOM 1203 N N . MET B 1 23 ? 4.23 -15.641 -12.93 1 98.06 23 MET B N 1
ATOM 1204 C CA . MET B 1 23 ? 3.229 -16.672 -12.688 1 98.06 23 MET B CA 1
ATOM 1205 C C . MET B 1 23 ? 1.913 -16.062 -12.219 1 98.06 23 MET B C 1
ATOM 1207 O O . MET B 1 23 ? 1.912 -15.094 -11.461 1 98.06 23 MET B O 1
ATOM 1211 N N . VAL B 1 24 ? 0.81 -16.625 -12.688 1 97.44 24 VAL B N 1
ATOM 1212 C CA . VAL B 1 24 ? -0.478 -16.016 -12.367 1 97.44 24 VAL B CA 1
ATOM 1213 C C . VAL B 1 24 ? -1.421 -17.078 -11.797 1 97.44 24 VAL B C 1
ATOM 1215 O O . VAL B 1 24 ? -1.326 -18.266 -12.156 1 97.44 24 VAL B O 1
ATOM 1218 N N . TYR B 1 25 ? -2.281 -16.641 -10.922 1 97.69 25 TYR B N 1
ATOM 1219 C CA . TYR B 1 25 ? -3.24 -17.516 -10.25 1 97.69 25 TYR B CA 1
ATOM 1220 C C . TYR B 1 25 ? -4.602 -17.453 -10.938 1 97.69 25 TYR B C 1
ATOM 1222 O O . TYR B 1 25 ? -5.215 -16.391 -11.016 1 97.69 25 TYR B O 1
ATOM 1230 N N . ARG B 1 26 ? -5.141 -18.516 -11.398 1 97 26 ARG B N 1
ATOM 1231 C CA . ARG B 1 26 ? -6.473 -18.719 -11.961 1 97 26 ARG B CA 1
ATOM 1232 C C . ARG B 1 26 ? -6.82 -17.625 -12.953 1 97 26 ARG B C 1
ATOM 1234 O O . ARG B 1 26 ? -7.848 -16.953 -12.812 1 97 26 ARG B O 1
ATOM 1241 N N . PRO B 1 27 ? -5.98 -17.469 -13.992 1 95.19 27 PRO B N 1
ATOM 1242 C CA . PRO B 1 27 ? -6.289 -16.438 -14.992 1 95.19 27 PRO B CA 1
ATOM 1243 C C . PRO B 1 27 ? -7.629 -16.688 -15.688 1 95.19 27 PRO B C 1
ATOM 1245 O O . PRO B 1 27 ? -8.195 -15.758 -16.281 1 95.19 27 PRO B O 1
ATOM 1248 N N . ASP B 1 28 ? -8.086 -17.891 -15.633 1 93.06 28 ASP B N 1
ATOM 1249 C CA . ASP B 1 28 ? -9.406 -18.219 -16.172 1 93.06 28 ASP B CA 1
ATOM 1250 C C . ASP B 1 28 ? -10.508 -17.5 -15.398 1 93.06 28 ASP B C 1
ATOM 1252 O O . ASP B 1 28 ? -11.617 -17.312 -15.914 1 93.06 28 ASP B O 1
ATOM 1256 N N . VAL B 1 29 ? -10.25 -17.125 -14.18 1 93.19 29 VAL B N 1
ATOM 1257 C CA . VAL B 1 29 ? -11.219 -16.469 -13.32 1 93.19 29 VAL B CA 1
ATOM 1258 C C . VAL B 1 29 ? -10.93 -14.969 -13.266 1 93.19 29 VAL B C 1
ATOM 1260 O O . VAL B 1 29 ? -11.828 -14.148 -13.453 1 93.19 29 VAL B O 1
ATOM 1263 N N . PHE B 1 30 ? -9.625 -14.555 -12.961 1 92.38 30 PHE B N 1
ATOM 1264 C CA . PHE B 1 30 ? -9.273 -13.18 -12.625 1 92.38 30 PHE B CA 1
ATOM 1265 C C . PHE B 1 30 ? -8.766 -12.438 -13.852 1 92.38 30 PHE B C 1
ATOM 1267 O O . PHE B 1 30 ? -8.211 -11.344 -13.734 1 92.38 30 PHE B O 1
ATOM 1274 N N . ASP B 1 31 ? -8.766 -12.789 -14.945 1 83.94 31 ASP B N 1
ATOM 1275 C CA . ASP B 1 31 ? -8.539 -12.117 -16.219 1 83.94 31 ASP B CA 1
ATOM 1276 C C . ASP B 1 31 ? -9.766 -12.227 -17.125 1 83.94 31 ASP B C 1
ATOM 1278 O O . ASP B 1 31 ? -9.672 -12.734 -18.25 1 83.94 31 ASP B O 1
ATOM 1282 N N . SER B 1 32 ? -10.859 -11.727 -16.422 1 82.31 32 SER B N 1
ATOM 1283 C CA . SER B 1 32 ? -12.18 -11.852 -17.031 1 82.31 32 SER B CA 1
ATOM 1284 C C . SER B 1 32 ? -12.984 -10.562 -16.891 1 82.31 32 SER B C 1
ATOM 1286 O O . SER B 1 32 ? -12.469 -9.555 -16.391 1 82.31 32 SER B O 1
ATOM 1288 N N . GLU B 1 33 ? -14.156 -10.641 -17.391 1 83.19 33 GLU B N 1
ATOM 1289 C CA . GLU B 1 33 ? -15.062 -9.5 -17.312 1 83.19 33 GLU B CA 1
ATOM 1290 C C . GLU B 1 33 ? -15.375 -9.164 -15.852 1 83.19 33 GLU B C 1
ATOM 1292 O O . GLU B 1 33 ? -15.508 -7.988 -15.5 1 83.19 33 GLU B O 1
ATOM 1297 N N . ALA B 1 34 ? -15.492 -10.219 -15.062 1 83.12 34 ALA B N 1
ATOM 1298 C CA . ALA B 1 34 ? -15.867 -10.023 -13.664 1 83.12 34 ALA B CA 1
ATOM 1299 C C . ALA B 1 34 ? -14.695 -9.461 -12.859 1 83.12 34 ALA B C 1
ATOM 1301 O O . ALA B 1 34 ? -14.898 -8.664 -11.938 1 83.12 34 ALA B O 1
ATOM 1302 N N . PHE B 1 35 ? -13.484 -9.93 -13.141 1 88.88 35 PHE B N 1
ATOM 1303 C CA . PHE B 1 35 ? -12.281 -9.484 -12.453 1 88.88 35 PHE B CA 1
ATOM 1304 C C . PHE B 1 35 ? -11.203 -9.086 -13.461 1 88.88 35 PHE B C 1
ATOM 1306 O O . PHE B 1 35 ? -10.438 -9.93 -13.922 1 88.88 35 PHE B O 1
ATOM 1313 N N . PRO B 1 36 ? -11.156 -7.762 -13.711 1 84.38 36 PRO B N 1
ATOM 1314 C CA . PRO B 1 36 ? -10.219 -7.316 -14.742 1 84.38 36 PRO B CA 1
ATOM 1315 C C . PRO B 1 36 ? -8.766 -7.645 -14.398 1 84.38 36 PRO B C 1
ATOM 1317 O O . PRO B 1 36 ? -8.461 -7.988 -13.258 1 84.38 36 PRO B O 1
ATOM 1320 N N . PRO B 1 37 ? -7.895 -7.473 -15.391 1 83.75 37 PRO B N 1
ATOM 1321 C CA . PRO B 1 37 ? -6.496 -7.887 -15.281 1 83.75 37 PRO B CA 1
ATOM 1322 C C . PRO B 1 37 ? -5.805 -7.309 -14.047 1 83.75 37 PRO B C 1
ATOM 1324 O O . PRO B 1 37 ? -4.992 -7.988 -13.414 1 83.75 37 PRO B O 1
ATOM 1327 N N . PRO B 1 38 ? -6.164 -6.191 -13.641 1 83.38 38 PRO B N 1
ATOM 1328 C CA . PRO B 1 38 ? -5.496 -5.668 -12.445 1 83.38 38 PRO B CA 1
ATOM 1329 C C . PRO B 1 38 ? -5.785 -6.5 -11.195 1 83.38 38 PRO B C 1
ATOM 1331 O O . PRO B 1 38 ? -5.078 -6.383 -10.188 1 83.38 38 PRO B O 1
ATOM 1334 N N . CYS B 1 39 ? -6.762 -7.359 -11.219 1 87.56 39 CYS B N 1
ATOM 1335 C CA . CYS B 1 39 ? -7.129 -8.188 -10.078 1 87.56 39 CYS B CA 1
ATOM 1336 C C . CYS B 1 39 ? -6.504 -9.57 -10.188 1 87.56 39 CYS B C 1
ATOM 1338 O O . CYS B 1 39 ? -6.805 -10.453 -9.383 1 87.56 39 CYS B O 1
ATOM 1340 N N . LEU B 1 40 ? -5.625 -9.727 -11.125 1 93.44 40 LEU B N 1
ATOM 1341 C CA . LEU B 1 40 ? -5.012 -11.031 -11.312 1 93.44 40 LEU B CA 1
ATOM 1342 C C . LEU B 1 40 ? -3.85 -11.234 -10.344 1 93.44 40 LEU B C 1
ATOM 1344 O O . LEU B 1 40 ? -2.805 -10.594 -10.484 1 93.44 40 LEU B O 1
ATOM 1348 N N . PRO B 1 41 ? -4.004 -12.195 -9.359 1 95.94 41 PRO B N 1
ATOM 1349 C CA . PRO B 1 41 ? -2.861 -12.453 -8.477 1 95.94 41 PRO B CA 1
ATOM 1350 C C . PRO B 1 41 ? -1.638 -12.969 -9.227 1 95.94 41 PRO B C 1
ATOM 1352 O O . PRO B 1 41 ? -1.752 -13.891 -10.039 1 95.94 41 PRO B O 1
ATOM 1355 N N . THR B 1 42 ? -0.516 -12.344 -9.023 1 96.88 42 THR B N 1
ATOM 1356 C CA . THR B 1 42 ? 0.672 -12.609 -9.828 1 96.88 42 THR B CA 1
ATOM 1357 C C . THR B 1 42 ? 1.904 -12.758 -8.938 1 96.88 42 THR B C 1
ATOM 1359 O O . THR B 1 42 ? 2.09 -11.992 -7.988 1 96.88 42 THR B O 1
ATOM 1362 N N . LEU B 1 43 ? 2.695 -13.742 -9.156 1 97.75 43 LEU B N 1
ATOM 1363 C CA . LEU B 1 43 ? 4.047 -13.852 -8.617 1 97.75 43 LEU B CA 1
ATOM 1364 C C . LEU B 1 43 ? 5.078 -13.352 -9.625 1 97.75 43 LEU B C 1
ATOM 1366 O O . LEU B 1 43 ? 5.098 -13.797 -10.773 1 97.75 43 LEU B O 1
ATOM 1370 N N . TYR B 1 44 ? 5.875 -12.398 -9.211 1 97.25 44 TYR B N 1
ATOM 1371 C CA . TYR B 1 44 ? 6.965 -11.875 -10.023 1 97.25 44 TYR B CA 1
ATOM 1372 C C . TYR B 1 44 ? 8.32 -12.312 -9.477 1 97.25 44 TYR B C 1
ATOM 1374 O O . TYR B 1 44 ? 8.609 -12.125 -8.289 1 97.25 44 TYR B O 1
ATOM 1382 N N . LEU B 1 45 ? 9.07 -12.93 -10.258 1 95.75 45 LEU B N 1
ATOM 1383 C CA . LEU B 1 45 ? 10.492 -13.133 -10.016 1 95.75 45 LEU B CA 1
ATOM 1384 C C . LEU B 1 45 ? 11.336 -12.227 -10.898 1 95.75 45 LEU B C 1
ATOM 1386 O O . LEU B 1 45 ? 11.195 -12.242 -12.125 1 95.75 45 LEU B O 1
ATOM 1390 N N . THR B 1 46 ? 12.094 -11.398 -10.312 1 94.38 46 THR B N 1
ATOM 1391 C CA . THR B 1 46 ? 12.945 -10.492 -11.07 1 94.38 46 THR B CA 1
ATOM 1392 C C . THR B 1 46 ? 14.375 -10.531 -10.555 1 94.38 46 THR B C 1
ATOM 1394 O O . THR B 1 46 ? 14.602 -10.625 -9.344 1 94.38 46 THR B O 1
ATOM 1397 N N . LYS B 1 47 ? 15.211 -10.508 -11.422 1 91.56 47 LYS B N 1
ATOM 1398 C CA . LYS B 1 47 ? 16.609 -10.422 -11.047 1 91.56 47 LYS B CA 1
ATOM 1399 C C . LYS B 1 47 ? 17.031 -8.977 -10.812 1 91.56 47 LYS B C 1
ATOM 1401 O O . LYS B 1 47 ? 16.797 -8.109 -11.656 1 91.56 47 LYS B O 1
ATOM 1406 N N . GLY B 1 48 ? 17.734 -8.734 -9.719 1 81.88 48 GLY B N 1
ATOM 1407 C CA . GLY B 1 48 ? 18.312 -7.434 -9.406 1 81.88 48 GLY B CA 1
ATOM 1408 C C . GLY B 1 48 ? 17.266 -6.406 -8.992 1 81.88 48 GLY B C 1
ATOM 1409 O O . GLY B 1 48 ? 16.062 -6.652 -9.102 1 81.88 48 GLY B O 1
ATOM 1410 N N . SER B 1 49 ? 17.625 -5.5 -8.055 1 62.34 49 SER B N 1
ATOM 1411 C CA . SER B 1 49 ? 16.734 -4.434 -7.598 1 62.34 49 SER B CA 1
ATOM 1412 C C . SER B 1 49 ? 16.516 -3.393 -8.695 1 62.34 49 SER B C 1
ATOM 1414 O O . SER B 1 49 ? 17.391 -3.174 -9.539 1 62.34 49 SER B O 1
ATOM 1416 N N . ARG B 1 50 ? 15.297 -3.258 -9.242 1 53.19 50 ARG B N 1
ATOM 1417 C CA . ARG B 1 50 ? 14.992 -2.242 -10.242 1 53.19 50 ARG B CA 1
ATOM 1418 C C . ARG B 1 50 ? 15.742 -0.946 -9.953 1 53.19 50 ARG B C 1
ATOM 1420 O O . ARG B 1 50 ? 15.555 0.056 -10.648 1 53.19 50 ARG B O 1
ATOM 1427 N N . GLY B 1 51 ? 16.219 -0.638 -8.836 1 47.25 51 GLY B N 1
ATOM 1428 C CA . GLY B 1 51 ? 16.859 0.666 -8.906 1 47.25 51 GLY B CA 1
ATOM 1429 C C . GLY B 1 51 ? 17.922 0.747 -9.977 1 47.25 51 GLY B C 1
ATOM 1430 O O . GLY B 1 51 ? 18.984 0.128 -9.852 1 47.25 51 GLY B O 1
ATOM 1431 N N . ARG B 1 52 ? 17.484 0.865 -11.172 1 42.84 52 ARG B N 1
ATOM 1432 C CA . ARG B 1 52 ? 18.328 1.04 -12.352 1 42.84 52 ARG B CA 1
ATOM 1433 C C . ARG B 1 52 ? 19.469 2.012 -12.062 1 42.84 52 ARG B C 1
ATOM 1435 O O . ARG B 1 52 ? 19.234 3.164 -11.695 1 42.84 52 ARG B O 1
ATOM 1442 N N . ARG B 1 53 ? 20.672 1.618 -11.594 1 44.5 53 ARG B N 1
ATOM 1443 C CA . ARG B 1 53 ? 21.781 2.51 -11.859 1 44.5 53 ARG B CA 1
ATOM 1444 C C . ARG B 1 53 ? 21.781 2.971 -13.312 1 44.5 53 ARG B C 1
ATOM 1446 O O . ARG B 1 53 ? 21.547 2.172 -14.227 1 44.5 53 ARG B O 1
ATOM 1453 N N . PRO B 1 54 ? 21.812 4.078 -13.578 1 40.66 54 PRO B N 1
ATOM 1454 C CA . PRO B 1 54 ? 22.203 4.586 -14.891 1 40.66 54 PRO B CA 1
ATOM 1455 C C . PRO B 1 54 ? 23.5 3.947 -15.406 1 40.66 54 PRO B C 1
ATOM 1457 O O . PRO B 1 54 ? 24.5 3.9 -14.688 1 40.66 54 PRO B O 1
ATOM 1460 N N . GLY B 1 55 ? 23.266 2.721 -16.422 1 45.44 55 GLY B N 1
ATOM 1461 C CA . GLY B 1 55 ? 24.359 2.221 -17.234 1 45.44 55 GLY B CA 1
ATOM 1462 C C . GLY B 1 55 ? 24.375 0.707 -17.344 1 45.44 55 GLY B C 1
ATOM 1463 O O . GLY B 1 55 ? 25.172 0.144 -18.109 1 45.44 55 GLY B O 1
ATOM 1464 N N . ARG B 1 56 ? 24.219 0.002 -16.297 1 51.72 56 ARG B N 1
ATOM 1465 C CA . ARG B 1 56 ? 24.391 -1.427 -16.531 1 51.72 56 ARG B CA 1
ATOM 1466 C C . ARG B 1 56 ? 23.062 -2.102 -16.844 1 51.72 56 ARG B C 1
ATOM 1468 O O . ARG B 1 56 ? 22.266 -2.375 -15.922 1 51.72 56 ARG B O 1
ATOM 1475 N N . PRO B 1 57 ? 22.594 -2.139 -18.016 1 55.53 57 PRO B N 1
ATOM 1476 C CA . PRO B 1 57 ? 21.328 -2.678 -18.5 1 55.53 57 PRO B CA 1
ATOM 1477 C C . PRO B 1 57 ? 21 -4.055 -17.922 1 55.53 57 PRO B C 1
ATOM 1479 O O . PRO B 1 57 ? 19.859 -4.332 -17.578 1 55.53 57 PRO B O 1
ATOM 1482 N N . GLN B 1 58 ? 21.969 -5.02 -18.094 1 60.62 58 GLN B N 1
ATOM 1483 C CA . GLN B 1 58 ? 21.688 -6.418 -17.781 1 60.62 58 GLN B CA 1
ATOM 1484 C C . GLN B 1 58 ? 22.109 -6.75 -16.359 1 60.62 58 GLN B C 1
ATOM 1486 O O . GLN B 1 58 ? 23.219 -6.406 -15.93 1 60.62 58 GLN B O 1
ATOM 1491 N N . PRO B 1 59 ? 21.234 -7.223 -15.516 1 65.62 59 PRO B N 1
ATOM 1492 C CA . PRO B 1 59 ? 21.625 -7.621 -14.164 1 65.62 59 PRO B CA 1
ATOM 1493 C C . PRO B 1 59 ? 22.875 -8.492 -14.141 1 65.62 59 PRO B C 1
ATOM 1495 O O . PRO B 1 59 ? 23.094 -9.289 -15.055 1 65.62 59 PRO B O 1
ATOM 1498 N N . ASP B 1 60 ? 23.734 -8.164 -13.25 1 73.38 60 ASP B N 1
ATOM 1499 C CA . ASP B 1 60 ? 24.906 -9 -13.016 1 73.38 60 ASP B CA 1
ATOM 1500 C C . ASP B 1 60 ? 24.5 -10.414 -12.602 1 73.38 60 ASP B C 1
ATOM 1502 O O . ASP B 1 60 ? 23.516 -10.594 -11.891 1 73.38 60 ASP B O 1
ATOM 1506 N N . PRO B 1 61 ? 25.188 -11.43 -13.125 1 75.75 61 PRO B N 1
ATOM 1507 C CA . PRO B 1 61 ? 24.875 -12.82 -12.773 1 75.75 61 PRO B CA 1
ATOM 1508 C C . PRO B 1 61 ? 24.797 -13.039 -11.266 1 75.75 61 PRO B C 1
ATOM 1510 O O . PRO B 1 61 ? 24.062 -13.914 -10.797 1 75.75 61 PRO B O 1
ATOM 1513 N N . ASP B 1 62 ? 25.469 -12.188 -10.5 1 83.44 62 ASP B N 1
ATOM 1514 C CA . ASP B 1 62 ? 25.531 -12.406 -9.055 1 83.44 62 ASP B CA 1
ATOM 1515 C C . ASP B 1 62 ? 24.469 -11.602 -8.328 1 83.44 62 ASP B C 1
ATOM 1517 O O . ASP B 1 62 ? 24.344 -11.688 -7.102 1 83.44 62 ASP B O 1
ATOM 1521 N N . ASP B 1 63 ? 23.703 -10.992 -9.117 1 88.06 63 ASP B N 1
ATOM 1522 C CA . ASP B 1 63 ? 22.641 -10.227 -8.484 1 88.06 63 ASP B CA 1
ATOM 1523 C C . ASP B 1 63 ? 21.578 -11.148 -7.879 1 88.06 63 ASP B C 1
ATOM 1525 O O . ASP B 1 63 ? 21.281 -12.203 -8.438 1 88.06 63 ASP B O 1
ATOM 1529 N N . PRO B 1 64 ? 21.062 -10.758 -6.746 1 93.56 64 PRO B N 1
ATOM 1530 C CA . PRO B 1 64 ? 20.016 -11.578 -6.137 1 93.56 64 PRO B CA 1
ATOM 1531 C C . PRO B 1 64 ? 18.703 -11.562 -6.934 1 93.56 64 PRO B C 1
ATO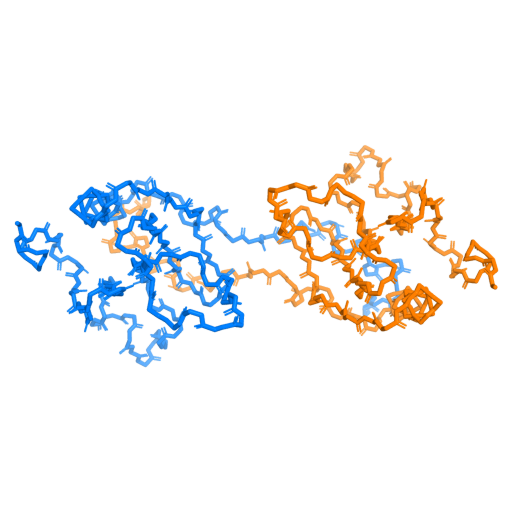M 1533 O O . PRO B 1 64 ? 18.562 -10.766 -7.867 1 93.56 64 PRO B O 1
ATOM 1536 N N . TRP B 1 65 ? 17.922 -12.516 -6.633 1 95.06 65 TRP B N 1
ATOM 1537 C CA . TRP B 1 65 ? 16.578 -12.586 -7.18 1 95.06 65 TRP B CA 1
ATOM 1538 C C . TRP B 1 65 ? 15.547 -12.125 -6.152 1 95.06 65 TRP B C 1
ATOM 1540 O O . TRP B 1 65 ? 15.719 -12.344 -4.953 1 95.06 65 TRP B O 1
ATOM 1550 N N . TYR B 1 66 ? 14.477 -11.555 -6.684 1 96.25 66 TYR B N 1
ATOM 1551 C CA . TYR B 1 66 ? 13.414 -11.062 -5.812 1 96.25 66 TYR B CA 1
ATOM 1552 C C . TYR B 1 66 ? 12.07 -11.656 -6.207 1 96.25 66 TYR B C 1
ATOM 1554 O O . TYR B 1 66 ? 11.742 -11.742 -7.395 1 96.25 66 TYR B O 1
ATOM 1562 N N . LEU B 1 67 ? 11.336 -12.125 -5.164 1 97.44 67 LEU B N 1
ATOM 1563 C CA . LEU B 1 67 ? 9.992 -12.672 -5.328 1 97.44 67 LEU B CA 1
ATOM 1564 C C . LEU B 1 67 ? 8.953 -11.75 -4.695 1 97.44 67 LEU B C 1
ATOM 1566 O O . LEU B 1 67 ? 9.094 -11.352 -3.539 1 97.44 67 LEU B O 1
ATOM 1570 N N . THR B 1 68 ? 7.91 -11.422 -5.543 1 96.56 68 THR B N 1
ATOM 1571 C CA . THR B 1 68 ? 6.816 -10.602 -5.027 1 96.56 68 THR B CA 1
ATOM 1572 C C . THR B 1 68 ? 5.469 -11.203 -5.41 1 96.56 68 THR B C 1
ATOM 1574 O O . THR B 1 68 ? 5.258 -11.594 -6.562 1 96.56 68 THR B O 1
ATOM 1577 N N . LEU B 1 69 ? 4.578 -11.328 -4.441 1 97.38 69 LEU B N 1
ATOM 1578 C CA . LEU B 1 69 ? 3.174 -11.625 -4.691 1 97.38 69 LEU B CA 1
ATOM 1579 C C . LEU B 1 69 ? 2.359 -10.336 -4.812 1 97.38 69 LEU B C 1
ATOM 1581 O O . LEU B 1 69 ? 2.352 -9.516 -3.896 1 97.38 69 LEU B O 1
ATOM 1585 N N . SER B 1 70 ? 1.731 -10.172 -5.953 1 96.06 70 SER B N 1
ATOM 1586 C CA . SER B 1 70 ? 0.844 -9.039 -6.195 1 96.06 70 SER B CA 1
ATOM 1587 C C . SER B 1 70 ? -0.607 -9.492 -6.32 1 96.06 70 SER B C 1
ATOM 1589 O O . SER B 1 70 ? -0.92 -10.383 -7.113 1 96.06 70 SER B O 1
ATOM 1591 N N . LEU B 1 71 ? -1.524 -8.961 -5.473 1 94.5 71 LEU B N 1
ATOM 1592 C CA . LEU B 1 71 ? -2.953 -9.242 -5.57 1 94.5 71 LEU B CA 1
ATOM 1593 C C . LEU B 1 71 ? -3.641 -8.25 -6.5 1 94.5 71 LEU B C 1
ATOM 1595 O O . LEU B 1 71 ? -4.523 -8.625 -7.273 1 94.5 71 LEU B O 1
ATOM 1599 N N . GLU B 1 72 ? -3.412 -6.984 -6.32 1 87.62 72 GLU B N 1
ATOM 1600 C CA . GLU B 1 72 ? -3.807 -5.848 -7.148 1 87.62 72 GLU B CA 1
ATOM 1601 C C . GLU B 1 72 ? -2.645 -4.879 -7.344 1 87.62 72 GLU B C 1
ATOM 1603 O O . GLU B 1 72 ? -1.611 -5 -6.68 1 87.62 72 GLU B O 1
ATOM 1608 N N . PRO B 1 73 ? -2.992 -3.934 -8.32 1 80.69 73 PRO B N 1
ATOM 1609 C CA . PRO B 1 73 ? -1.938 -2.922 -8.414 1 80.69 73 PRO B CA 1
ATOM 1610 C C . PRO B 1 73 ? -1.661 -2.232 -7.078 1 80.69 73 PRO B C 1
ATOM 1612 O O . PRO B 1 73 ? -2.596 -1.854 -6.367 1 80.69 73 PRO B O 1
ATOM 1615 N N . ASP B 1 74 ? -0.524 -2.27 -6.48 1 80.81 74 ASP B N 1
ATOM 1616 C CA . ASP B 1 74 ? -0.037 -1.602 -5.277 1 80.81 74 ASP B CA 1
ATOM 1617 C C . ASP B 1 74 ? -0.39 -2.398 -4.023 1 80.81 74 ASP B C 1
ATOM 1619 O O . ASP B 1 74 ? -0.302 -1.884 -2.908 1 80.81 74 ASP B O 1
ATOM 1623 N N . VAL B 1 75 ? -1.086 -3.551 -4.164 1 89.19 75 VAL B N 1
ATOM 1624 C CA . VAL B 1 75 ? -1.339 -4.473 -3.064 1 89.19 75 VAL B CA 1
ATOM 1625 C C . VAL B 1 75 ? -0.436 -5.699 -3.199 1 89.19 75 VAL B C 1
ATOM 1627 O O . VAL B 1 75 ? -0.781 -6.66 -3.891 1 89.19 75 VAL B O 1
ATOM 1630 N N . THR B 1 76 ? 0.656 -5.582 -2.564 1 91.81 76 THR B N 1
ATOM 1631 C CA . THR B 1 76 ? 1.662 -6.629 -2.689 1 91.81 76 THR B CA 1
ATOM 1632 C C . THR B 1 76 ? 2.127 -7.102 -1.313 1 91.81 76 THR B C 1
ATOM 1634 O O . THR B 1 76 ? 2.057 -6.348 -0.338 1 91.81 76 THR B O 1
ATOM 1637 N N . ALA B 1 77 ? 2.527 -8.367 -1.26 1 92 77 ALA B N 1
ATOM 1638 C CA . ALA B 1 77 ? 3.195 -8.875 -0.067 1 92 77 ALA B CA 1
ATOM 1639 C C . ALA B 1 77 ? 4.656 -8.438 -0.023 1 92 77 ALA B C 1
ATOM 1641 O O . ALA B 1 77 ? 5.164 -7.855 -0.985 1 92 77 ALA B O 1
ATOM 1642 N N . ASP B 1 78 ? 5.273 -8.711 1.114 1 89.94 78 ASP B N 1
ATOM 1643 C CA . ASP B 1 78 ? 6.684 -8.375 1.27 1 89.94 78 ASP B CA 1
ATOM 1644 C C . ASP B 1 78 ? 7.539 -9.109 0.237 1 89.94 78 ASP B C 1
ATOM 1646 O O . ASP B 1 78 ? 7.301 -10.289 -0.052 1 89.94 78 ASP B O 1
ATOM 1650 N N . ARG B 1 79 ? 8.492 -8.391 -0.211 1 92.88 79 ARG B N 1
ATOM 1651 C CA . ARG B 1 79 ? 9.445 -8.93 -1.179 1 92.88 79 ARG B CA 1
ATOM 1652 C C . ARG B 1 79 ? 10.422 -9.891 -0.509 1 92.88 79 ARG B C 1
ATOM 1654 O O . ARG B 1 79 ? 10.914 -9.617 0.589 1 92.88 79 ARG B O 1
ATOM 1661 N N . ARG B 1 80 ? 10.648 -10.984 -1.171 1 95.5 80 ARG B N 1
ATOM 1662 C CA . ARG B 1 80 ? 11.633 -11.953 -0.704 1 95.5 80 ARG B CA 1
ATOM 1663 C C . ARG B 1 80 ? 12.875 -11.945 -1.591 1 95.5 80 ARG B C 1
ATOM 1665 O O . ARG B 1 80 ? 12.773 -11.758 -2.805 1 95.5 80 ARG B O 1
ATOM 1672 N N . GLU B 1 81 ? 13.984 -12.156 -0.948 1 95.38 81 GLU B N 1
ATOM 1673 C CA . GLU B 1 81 ? 15.266 -12.156 -1.649 1 95.38 81 GLU B CA 1
ATOM 1674 C C . GLU B 1 81 ? 15.898 -13.547 -1.63 1 95.38 81 GLU B C 1
ATOM 1676 O O . GLU B 1 81 ? 15.859 -14.242 -0.61 1 95.38 81 GLU B O 1
ATOM 1681 N N . PHE B 1 82 ? 16.469 -13.945 -2.748 1 96.25 82 PHE B N 1
ATOM 1682 C CA . PHE B 1 82 ? 17.109 -15.25 -2.885 1 96.25 82 PHE B CA 1
ATOM 1683 C C . PHE B 1 82 ? 18.469 -15.117 -3.562 1 96.25 82 PHE B C 1
ATOM 1685 O O . PHE B 1 82 ? 18.641 -14.266 -4.438 1 96.25 82 PHE B O 1
ATOM 1692 N N . ASP B 1 83 ? 19.25 -16.125 -3.125 1 91.5 83 ASP B N 1
ATOM 1693 C CA . ASP B 1 83 ? 20.547 -16.203 -3.791 1 91.5 83 ASP B CA 1
ATOM 1694 C C . ASP B 1 83 ? 20.469 -17.078 -5.043 1 91.5 83 ASP B C 1
ATOM 1696 O O . ASP B 1 83 ? 20.562 -18.297 -4.957 1 91.5 83 ASP B O 1
ATOM 1700 N N . GLY B 1 84 ? 20.047 -16.547 -6.156 1 92 84 GLY B N 1
ATOM 1701 C CA . GLY B 1 84 ? 20.062 -17.281 -7.418 1 92 84 GLY B CA 1
ATOM 1702 C C . GLY B 1 84 ? 18.672 -17.641 -7.918 1 92 84 GLY B C 1
ATOM 1703 O O . GLY B 1 84 ? 17.703 -17.625 -7.152 1 92 84 GLY B O 1
ATOM 1704 N N . ARG B 1 85 ? 18.641 -18.062 -9.07 1 92.75 85 ARG B N 1
ATOM 1705 C CA . ARG B 1 85 ? 17.406 -18.328 -9.789 1 92.75 85 ARG B CA 1
ATOM 1706 C C . ARG B 1 85 ? 16.719 -19.578 -9.258 1 92.75 85 ARG B C 1
ATOM 1708 O O . ARG B 1 85 ? 15.508 -19.578 -9.039 1 92.75 85 ARG B O 1
ATOM 1715 N N . LYS B 1 86 ? 17.516 -20.641 -9.102 1 93.31 86 LYS B N 1
ATOM 1716 C CA . LYS B 1 86 ? 16.922 -21.891 -8.656 1 93.31 86 LYS B CA 1
ATOM 1717 C C . LYS B 1 86 ? 16.234 -21.734 -7.305 1 93.31 86 LYS B C 1
ATOM 1719 O O . LYS B 1 86 ? 15.094 -22.172 -7.121 1 93.31 86 LYS B O 1
ATOM 1724 N N . ALA B 1 87 ? 16.906 -21.141 -6.379 1 95.69 87 ALA B N 1
ATOM 1725 C CA . ALA B 1 87 ? 16.344 -20.906 -5.055 1 95.69 87 ALA B CA 1
ATOM 1726 C C . ALA B 1 87 ? 15.078 -20.047 -5.148 1 95.69 87 ALA B C 1
ATOM 1728 O O . ALA B 1 87 ? 14.102 -20.297 -4.438 1 95.69 87 ALA B O 1
ATOM 1729 N N . ALA B 1 88 ? 15.133 -19.062 -6.016 1 96.38 88 ALA B N 1
ATOM 1730 C CA . ALA B 1 88 ? 13.984 -18.172 -6.203 1 96.38 88 ALA B CA 1
ATOM 1731 C C . ALA B 1 88 ? 12.789 -18.938 -6.758 1 96.38 88 ALA B C 1
ATOM 1733 O O . ALA B 1 88 ? 11.656 -18.719 -6.316 1 96.38 88 ALA B O 1
ATOM 1734 N N . MET B 1 89 ? 13.062 -19.781 -7.676 1 96.5 89 MET B N 1
ATOM 1735 C CA . MET B 1 89 ? 11.992 -20.578 -8.273 1 96.5 89 MET B CA 1
ATOM 1736 C C . MET B 1 89 ? 11.375 -21.531 -7.254 1 96.5 89 MET B C 1
ATOM 1738 O O . MET B 1 89 ? 10.156 -21.688 -7.199 1 96.5 89 MET B O 1
ATOM 1742 N N . ASP B 1 90 ? 12.242 -22.109 -6.477 1 97 90 ASP B N 1
ATOM 1743 C CA . ASP B 1 90 ? 11.734 -22.969 -5.41 1 97 90 ASP B CA 1
ATOM 1744 C C . ASP B 1 90 ? 10.852 -22.188 -4.445 1 97 90 ASP B C 1
ATOM 1746 O O . ASP B 1 90 ? 9.797 -22.656 -4.027 1 97 90 ASP B O 1
ATOM 1750 N N . GLY B 1 91 ? 11.297 -21.016 -4.113 1 97.62 91 GLY B N 1
ATOM 1751 C CA . GLY B 1 91 ? 10.516 -20.141 -3.26 1 97.62 91 GLY B CA 1
ATOM 1752 C C . GLY B 1 91 ? 9.172 -19.766 -3.859 1 97.62 91 GLY B C 1
ATOM 1753 O O . GLY B 1 91 ? 8.164 -19.688 -3.15 1 97.62 91 GLY B O 1
ATOM 1754 N N . ALA B 1 92 ? 9.219 -19.547 -5.117 1 97.94 92 ALA B N 1
ATOM 1755 C CA . ALA B 1 92 ? 7.98 -19.203 -5.809 1 97.94 92 ALA B CA 1
ATOM 1756 C C . ALA B 1 92 ? 6.977 -20.344 -5.754 1 97.94 92 ALA B C 1
ATOM 1758 O O . ALA B 1 92 ? 5.785 -20.125 -5.52 1 97.94 92 ALA B O 1
ATOM 1759 N N . VAL B 1 93 ? 7.484 -21.516 -6.004 1 98.12 93 VAL B N 1
ATOM 1760 C CA . VAL B 1 93 ? 6.617 -22.688 -5.961 1 98.12 93 VAL B CA 1
ATOM 1761 C C . VAL B 1 93 ? 6.051 -22.859 -4.551 1 98.12 93 VAL B C 1
ATOM 1763 O O . VAL B 1 93 ? 4.859 -23.125 -4.387 1 98.12 93 VAL B O 1
ATOM 1766 N N . GLU B 1 94 ? 6.891 -22.688 -3.605 1 97.94 94 GLU B N 1
ATOM 1767 C CA . GLU B 1 94 ? 6.438 -22.766 -2.221 1 97.94 94 GLU B CA 1
ATOM 1768 C C . GLU B 1 94 ? 5.359 -21.734 -1.924 1 97.94 94 GLU B C 1
ATOM 1770 O O . GLU B 1 94 ? 4.332 -22.047 -1.322 1 97.94 94 GLU B O 1
ATOM 1775 N N . LEU B 1 95 ? 5.586 -20.562 -2.361 1 97.75 95 LEU B N 1
ATOM 1776 C CA . LEU B 1 95 ? 4.621 -19.5 -2.113 1 97.75 95 LEU B CA 1
ATOM 1777 C C . LEU B 1 95 ? 3.32 -19.75 -2.863 1 97.75 95 LEU B C 1
ATOM 1779 O O . LEU B 1 95 ? 2.234 -19.516 -2.334 1 97.75 95 LEU B O 1
ATOM 1783 N N . ALA B 1 96 ? 3.451 -20.219 -4.039 1 98.06 96 ALA B N 1
ATOM 1784 C CA . ALA B 1 96 ? 2.268 -20.578 -4.82 1 98.06 96 ALA B CA 1
ATOM 1785 C C . ALA B 1 96 ? 1.423 -21.625 -4.098 1 98.06 96 ALA B C 1
ATOM 1787 O O . ALA B 1 96 ? 0.199 -21.484 -4.02 1 98.06 96 ALA B O 1
ATOM 1788 N N . ASN B 1 97 ? 2.096 -22.594 -3.582 1 98 97 ASN B N 1
ATOM 1789 C CA . ASN B 1 97 ? 1.391 -23.641 -2.834 1 98 97 ASN B CA 1
ATOM 1790 C C . ASN B 1 97 ? 0.705 -23.062 -1.595 1 98 97 ASN B C 1
ATOM 1792 O O . ASN B 1 97 ? -0.465 -23.359 -1.34 1 98 97 ASN B O 1
ATOM 1796 N N . THR B 1 98 ? 1.479 -22.266 -0.868 1 97.19 98 THR B N 1
ATOM 1797 C CA . THR B 1 98 ? 0.943 -21.656 0.339 1 97.19 98 THR B CA 1
ATOM 1798 C C . THR B 1 98 ? -0.289 -20.812 0.015 1 97.19 98 THR B C 1
ATOM 1800 O O . THR B 1 98 ? -1.266 -20.812 0.768 1 97.19 98 THR B O 1
ATOM 1803 N N . PHE B 1 99 ? -0.215 -20.109 -1.104 1 97.38 99 PHE B N 1
ATOM 1804 C CA . PHE B 1 99 ? -1.341 -19.312 -1.562 1 97.38 99 PHE B CA 1
ATOM 1805 C C . PHE B 1 99 ? -2.543 -20.188 -1.883 1 97.38 99 PHE B C 1
ATOM 1807 O O . PHE B 1 99 ? -3.645 -19.938 -1.384 1 97.38 99 PHE B O 1
ATOM 1814 N N . SER B 1 100 ? -2.314 -21.188 -2.645 1 96.38 100 SER B N 1
ATOM 1815 C CA . SER B 1 100 ? -3.387 -22.078 -3.08 1 96.38 100 SER B CA 1
ATOM 1816 C C . SER B 1 100 ? -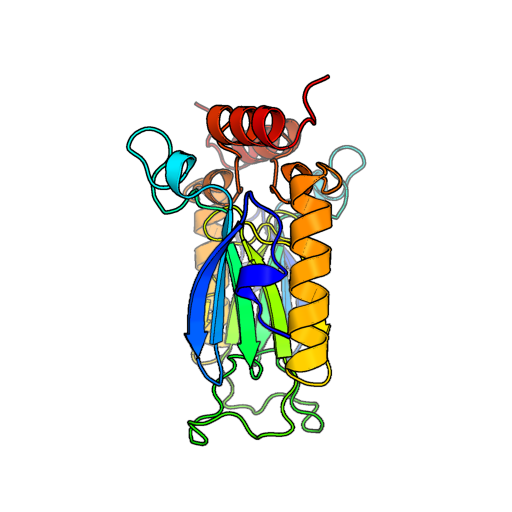4.035 -22.781 -1.894 1 96.38 100 SER B C 1
ATOM 1818 O O . SER B 1 100 ? -5.238 -23.062 -1.914 1 96.38 100 SER B O 1
ATOM 1820 N N . ASP B 1 101 ? -3.246 -22.984 -0.93 1 95.44 101 ASP B N 1
ATOM 1821 C CA . ASP B 1 101 ? -3.736 -23.719 0.237 1 95.44 101 ASP B CA 1
ATOM 1822 C C . ASP B 1 101 ? -4.512 -22.797 1.173 1 95.44 101 ASP B C 1
ATOM 1824 O O . ASP B 1 101 ? -5.027 -23.234 2.203 1 95.44 101 ASP B O 1
ATOM 1828 N N . GLY B 1 102 ? -4.594 -21.609 0.846 1 93.69 102 GLY B N 1
ATOM 1829 C CA . GLY B 1 102 ? -5.332 -20.641 1.652 1 93.69 102 GLY B CA 1
ATOM 1830 C C . GLY B 1 102 ? -4.605 -20.25 2.924 1 93.69 102 GLY B C 1
ATOM 1831 O O . GLY B 1 102 ? -5.23 -19.844 3.904 1 93.69 102 GLY B O 1
ATOM 1832 N N . GLU B 1 103 ? -3.336 -20.344 2.883 1 93.62 103 GLU B N 1
ATOM 1833 C CA . GLU B 1 103 ? -2.562 -20.125 4.102 1 93.62 103 GLU B CA 1
ATOM 1834 C C . GLU B 1 103 ? -2.066 -18.688 4.18 1 93.62 103 GLU B C 1
ATOM 1836 O O . GLU B 1 103 ? -1.494 -18.266 5.191 1 93.62 103 GLU B O 1
ATOM 1841 N N . ILE B 1 104 ? -2.279 -17.922 3.143 1 92.12 104 ILE B N 1
ATOM 1842 C CA . ILE B 1 104 ? -1.874 -16.531 3.137 1 92.12 104 ILE B CA 1
ATOM 1843 C C . ILE B 1 104 ? -3.051 -15.648 3.553 1 92.12 104 ILE B C 1
ATOM 1845 O O . ILE B 1 104 ? -4.156 -15.789 3.023 1 92.12 104 ILE B O 1
ATOM 1849 N N . ASP B 1 105 ? -2.857 -14.867 4.555 1 90.75 105 ASP B N 1
ATOM 1850 C CA . ASP B 1 105 ? -3.85 -13.859 4.922 1 90.75 105 ASP B CA 1
ATOM 1851 C C . ASP B 1 105 ? -3.762 -12.648 3.998 1 90.75 105 ASP B C 1
ATOM 1853 O O . ASP B 1 105 ? -3.27 -11.586 4.398 1 90.75 105 ASP B O 1
ATOM 1857 N N . TYR B 1 106 ? -4.363 -12.812 2.754 1 91.25 106 TYR B N 1
ATOM 1858 C CA . TYR B 1 106 ? -4.199 -11.75 1.769 1 91.25 106 TYR B CA 1
ATOM 1859 C C . TYR B 1 106 ? -5 -10.516 2.16 1 91.25 106 TYR B C 1
ATOM 1861 O O . TYR B 1 106 ? -4.727 -9.414 1.677 1 91.25 106 TYR B O 1
ATOM 1869 N N . ARG B 1 107 ? -6.008 -10.562 3.047 1 87.81 107 ARG B N 1
ATOM 1870 C CA . ARG B 1 107 ? -6.734 -9.391 3.516 1 87.81 107 ARG B CA 1
ATOM 1871 C C . ARG B 1 107 ? -5.82 -8.453 4.297 1 87.81 107 ARG B C 1
ATOM 1873 O O . ARG B 1 107 ? -6.008 -7.234 4.281 1 87.81 107 ARG B O 1
ATOM 1880 N N . SER B 1 108 ? -4.883 -9.062 4.879 1 86.06 108 SER B N 1
ATOM 1881 C CA . SER B 1 108 ? -3.965 -8.273 5.691 1 86.06 108 SER B CA 1
ATOM 1882 C C . SER B 1 108 ? -3.049 -7.418 4.82 1 86.06 108 SER B C 1
ATOM 1884 O O . SER B 1 108 ? -2.385 -6.508 5.316 1 86.06 108 SER B O 1
ATOM 1886 N N . LEU B 1 109 ? -3.041 -7.676 3.568 1 87 109 LEU B N 1
ATOM 1887 C CA . LEU B 1 109 ? -2.201 -6.91 2.656 1 87 109 LEU B CA 1
ATOM 1888 C C . LEU B 1 109 ? -2.842 -5.566 2.326 1 87 109 LEU B C 1
ATOM 1890 O O . LEU B 1 109 ? -2.17 -4.656 1.837 1 87 109 LEU B O 1
ATOM 1894 N N . TYR B 1 110 ? -4.105 -5.516 2.51 1 86.06 110 TYR B N 1
ATOM 1895 C CA . TYR B 1 110 ? -4.82 -4.281 2.207 1 86.06 110 TYR B CA 1
ATOM 1896 C C . TYR B 1 110 ? -4.688 -3.281 3.35 1 86.06 110 TYR B C 1
ATOM 1898 O O . TYR B 1 110 ? -4.633 -3.668 4.52 1 86.06 110 TYR B O 1
ATOM 1906 N N . GLN B 1 111 ? -4.492 -2.092 2.875 1 78.62 111 GLN B N 1
ATOM 1907 C CA . GLN B 1 111 ? -4.543 -0.988 3.828 1 78.62 111 GLN B CA 1
ATOM 1908 C C . GLN B 1 111 ? -5.98 -0.542 4.074 1 78.62 111 GLN B C 1
ATOM 1910 O O . GLN B 1 111 ? -6.531 0.246 3.301 1 78.62 111 GLN B O 1
ATOM 1915 N N . VAL B 1 112 ? -6.562 -1.083 5.117 1 72.25 112 VAL B N 1
ATOM 1916 C CA . VAL B 1 112 ? -7.941 -0.746 5.465 1 72.25 112 VAL B CA 1
ATOM 1917 C C . VAL B 1 112 ? -7.953 0.45 6.414 1 72.25 112 VAL B C 1
ATOM 1919 O O . VAL B 1 112 ? -7.281 0.438 7.449 1 72.25 112 VAL B O 1
ATOM 1922 N N . PRO B 1 113 ? -8.695 1.478 5.922 1 77.75 113 PRO B N 1
ATOM 1923 C CA . PRO B 1 113 ? -8.727 2.67 6.773 1 77.75 113 PRO B CA 1
ATOM 1924 C C . PRO B 1 113 ? -9.461 2.439 8.094 1 77.75 113 PRO B C 1
ATOM 1926 O O . PRO B 1 113 ? -10.398 1.635 8.148 1 77.75 113 PRO B O 1
ATOM 1929 N N . ARG B 1 114 ? -8.883 3.012 9.172 1 81.81 114 ARG B N 1
ATOM 1930 C CA . ARG B 1 114 ? -9.664 3.166 10.391 1 81.81 114 ARG B CA 1
ATOM 1931 C C . ARG B 1 114 ? -10.758 4.219 10.219 1 81.81 114 ARG B C 1
ATOM 1933 O O . ARG B 1 114 ? -10.461 5.414 10.141 1 81.81 114 ARG B O 1
ATOM 1940 N N . GLU B 1 115 ? -11.953 3.756 10.234 1 84.75 115 GLU B N 1
ATOM 1941 C CA . GLU B 1 115 ? -13.055 4.664 9.938 1 84.75 115 GLU B CA 1
ATOM 1942 C C . GLU B 1 115 ? -13.086 5.844 10.906 1 84.75 115 GLU B C 1
ATOM 1944 O O . GLU B 1 115 ? -13.336 6.98 10.5 1 84.75 115 GLU B O 1
ATOM 1949 N N . ALA B 1 116 ? -12.922 5.594 12.133 1 87.38 116 ALA B N 1
ATOM 1950 C CA . ALA B 1 116 ? -12.922 6.668 13.125 1 87.38 116 ALA B CA 1
ATOM 1951 C C . ALA B 1 116 ? -11.836 7.695 12.82 1 87.38 116 ALA B C 1
ATOM 1953 O O . ALA B 1 116 ? -12.031 8.898 13.008 1 87.38 116 ALA B O 1
ATOM 1954 N N . TYR B 1 117 ? -10.688 7.246 12.336 1 91.38 117 TYR B N 1
ATOM 1955 C CA . TYR B 1 117 ? -9.578 8.125 11.977 1 91.38 117 TYR B CA 1
ATOM 1956 C C . TYR B 1 117 ? -9.945 9 10.781 1 91.38 117 TYR B C 1
ATOM 1958 O O . TYR B 1 117 ? -9.758 10.219 10.82 1 91.38 117 TYR B O 1
ATOM 1966 N N . LEU B 1 118 ? -10.57 8.414 9.758 1 90.62 118 LEU B N 1
ATOM 1967 C CA . LEU B 1 118 ? -10.945 9.172 8.562 1 90.62 118 LEU B CA 1
ATOM 1968 C C . LEU B 1 118 ? -12.062 10.156 8.875 1 90.62 118 LEU B C 1
ATOM 1970 O O . LEU B 1 118 ? -12.07 11.273 8.359 1 90.62 118 LEU B O 1
ATOM 1974 N N . ALA B 1 119 ? -12.945 9.734 9.742 1 91.38 119 ALA B N 1
ATOM 1975 C CA . ALA B 1 119 ? -14.023 10.633 10.156 1 91.38 119 ALA B CA 1
ATOM 1976 C C . ALA B 1 119 ? -13.469 11.859 10.875 1 91.38 119 ALA B C 1
ATOM 1978 O O . ALA B 1 119 ? -13.94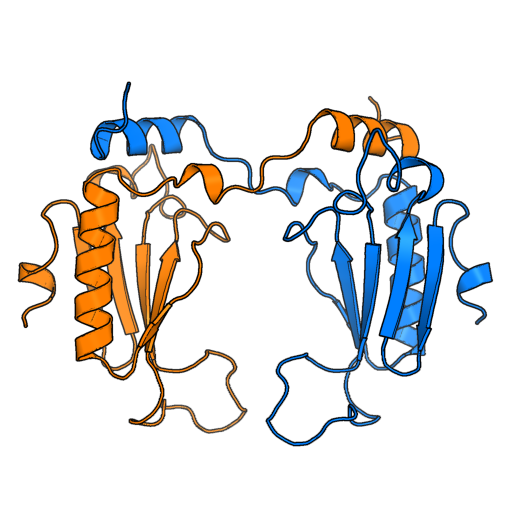5 12.977 10.656 1 91.38 119 ALA B O 1
ATOM 1979 N N . LYS B 1 120 ? -12.5 11.602 11.703 1 93 120 LYS B N 1
ATOM 1980 C CA . LYS B 1 120 ? -11.891 12.711 12.43 1 93 120 LYS B CA 1
ATOM 1981 C C . LYS B 1 120 ? -11.148 13.641 11.477 1 93 120 LYS B C 1
ATOM 1983 O O . LYS B 1 120 ? -11.203 14.867 11.617 1 93 120 LYS B O 1
ATOM 1988 N N . LEU B 1 121 ? -10.453 13.086 10.523 1 94.31 121 LEU B N 1
ATOM 1989 C CA . LEU B 1 121 ? -9.797 13.906 9.5 1 94.31 121 LEU B CA 1
ATOM 1990 C C . LEU B 1 121 ? -10.82 14.742 8.742 1 94.31 121 LEU B C 1
ATOM 1992 O O . LEU B 1 121 ? -10.586 15.93 8.484 1 94.31 121 LEU B O 1
ATOM 1996 N N . ASP B 1 122 ? -11.938 14.117 8.406 1 93.94 122 ASP B N 1
ATOM 1997 C CA . ASP B 1 122 ? -13 14.852 7.719 1 93.94 122 ASP B CA 1
ATOM 1998 C C . ASP B 1 122 ? -13.469 16.047 8.547 1 93.94 122 ASP B C 1
ATOM 2000 O O . ASP B 1 122 ? -13.648 17.141 8.008 1 93.94 122 ASP B O 1
ATOM 2004 N N . GLU B 1 123 ? -13.695 15.789 9.742 1 94.31 123 GLU B N 1
ATOM 2005 C CA . GLU B 1 123 ? -14.133 16.844 10.648 1 94.31 123 GLU B CA 1
ATOM 2006 C C . GLU B 1 123 ? -13.133 18 10.688 1 94.31 123 GLU B C 1
ATOM 2008 O O . GLU B 1 123 ? -13.516 19.156 10.578 1 94.31 123 GLU B O 1
ATOM 2013 N N . LEU B 1 124 ? -11.883 17.703 10.797 1 94.88 124 LEU B N 1
ATOM 2014 C CA . LEU B 1 124 ? -10.852 18.703 11.008 1 94.88 124 LEU B CA 1
ATOM 2015 C C . LEU B 1 124 ? -10.539 19.453 9.711 1 94.88 124 LEU B C 1
ATOM 2017 O O . LEU B 1 124 ? -10.102 20.594 9.742 1 94.88 124 LEU B O 1
ATOM 2021 N N . THR B 1 125 ? -10.742 18.797 8.586 1 95 125 THR B N 1
ATOM 2022 C CA . THR B 1 125 ? -10.391 19.406 7.312 1 95 125 THR B CA 1
ATOM 2023 C C . THR B 1 125 ? -11.625 19.984 6.629 1 95 125 THR B C 1
ATOM 2025 O O . THR B 1 125 ? -11.531 20.562 5.543 1 95 125 THR B O 1
ATOM 2028 N N . GLY B 1 126 ? -12.703 19.812 7.211 1 91.19 126 GLY B N 1
ATOM 2029 C CA . GLY B 1 126 ? -13.945 20.375 6.691 1 91.19 126 GLY B CA 1
ATOM 2030 C C . GLY B 1 126 ? -14.531 19.562 5.551 1 91.19 126 GLY B C 1
ATOM 2031 O O . GLY B 1 126 ? -15.227 20.109 4.691 1 91.19 126 GLY B O 1
ATOM 2032 N N . ARG B 1 127 ? -14.18 18.406 5.414 1 82.44 127 ARG B N 1
ATOM 2033 C CA . ARG B 1 127 ? -14.688 17.547 4.348 1 82.44 127 ARG B CA 1
ATOM 2034 C C . ARG B 1 127 ? -15.977 16.859 4.766 1 82.44 127 ARG B C 1
ATOM 2036 O O . ARG B 1 127 ? -16.531 16.047 4.02 1 82.44 127 ARG B O 1
ATOM 2043 N N . GLU B 1 128 ? -16.375 17.188 5.883 1 76.06 128 GLU B N 1
ATOM 2044 C CA . GLU B 1 128 ? -17.656 16.594 6.227 1 76.06 128 GLU B CA 1
ATOM 2045 C C . GLU B 1 128 ? -18.75 17.047 5.254 1 76.06 128 GLU B C 1
ATOM 2047 O O . GLU B 1 128 ? -18.75 18.188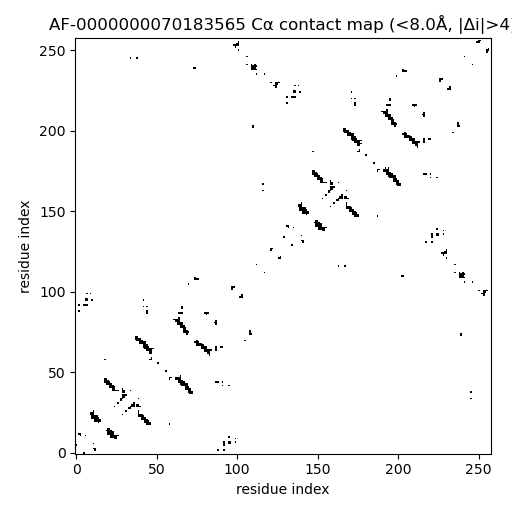 4.789 1 76.06 128 GLU B O 1
ATOM 2052 N N . ALA B 1 129 ? -19.484 16.109 4.656 1 48.75 129 ALA B N 1
ATOM 2053 C CA . ALA B 1 129 ? -20.703 16.469 3.943 1 48.75 129 ALA B CA 1
ATOM 2054 C C . ALA B 1 129 ? -21.766 17.016 4.902 1 48.75 129 ALA B C 1
ATOM 2056 O O . ALA B 1 129 ? -21.812 16.625 6.066 1 48.75 129 ALA B O 1
#

Radius of gyration: 21.86 Å; Cα contacts (8 Å, |Δi|>4): 419; chains: 2; bounding box: 50×60×42 Å

InterPro domains:
  IPR043858 Protein of unknown function DUF5820 [PF19137] (10-126)

Sequence (258 aa):
MDLADALPTDWSLWNEEAGRVVMVYRPDVFDSEAFPPPCLPTLYLTKGSRGRRPGRPQPDPDDPWYLTLSLEPDVTADRREFDGRKAAMDGAVELANTFSDGEIDYRSLYQVPREAYLAKLDELTGREAMDLADALPTDWSLWNEEAGRVVMVYRPDVFDSEAFPPPCLPTLYLTKGSRGRRPGRPQPDPDDPWYLTLSLEPDVTADRREFDGRKAAMDGAVELANTFSDGEIDYRSLYQVPREAYLAKLDELTGREA

Solvent-accessible surface area (backbone atoms only — not comparable to full-atom values): 14485 Å² total; per-residue (Å²): 133,62,62,70,76,62,37,49,88,58,43,45,72,78,42,83,52,97,53,37,33,33,33,33,43,42,52,87,58,22,55,32,92,90,26,46,63,60,51,33,34,30,40,40,37,32,48,38,75,76,77,70,58,93,79,67,88,68,67,58,91,81,39,42,21,35,40,34,46,30,47,34,84,94,30,49,53,80,74,42,79,26,84,34,65,70,55,37,51,53,48,47,38,51,49,49,44,39,44,53,64,38,69,56,69,66,72,71,50,41,45,71,78,55,63,72,56,53,52,50,49,24,61,73,19,62,53,61,127,134,61,63,70,76,62,36,51,88,57,45,44,71,77,42,82,52,97,52,38,33,33,34,33,43,43,54,88,59,21,57,30,92,91,26,45,63,61,50,33,34,30,40,39,36,33,48,38,74,77,75,70,59,94,80,67,85,68,67,57,91,83,40,42,22,36,40,33,45,31,47,32,85,94,32,48,54,80,73,41,80,27,84,35,66,69,55,37,52,52,49,48,40,51,48,49,42,40,46,52,63,39,68,56,69,67,71,72,49,42,45,70,78,56,62,71,58,55,50,50,50,25,60,75,19,62,54,57,128

Secondary structure (DSSP, 8-state):
--HHHHS-TTEEEEEE-SSEEEEEE-HHHHSSSSS-GGG--EEEEEES-S---TT--SPPTTPPEEEEEEEETTEEPPPEEESSHHHHHHHHHHHHHHHHTT-S-GGGGS----HHHHHHHHHHHT---/--HHHHS-TTEEEEEE-SSEEEEEE-HHHHSSSSS-GGG--EEEEEES-S---TT--SPPTTPPEEEEEEEETTEEPPPEEESSHHHHHHHHHHHHHHHHTT-S-GGGGS----HHHHHHHHHHHT---

Nearest PDB structures (foldseek):
  1uik-assembly1_B  TM=5.892E-01  e=2.605E+00  Glycine max
  1uij-assembly2_F  TM=5.995E-01  e=3.508E+00  Glycine max
  1uik-assembly1_C  TM=5.878E-01  e=3.305E+00  Glycine max
  1ipk-assembly1_A  TM=5.896E-01  e=4.450E+00  Glycine max
  1uik-assembly1_B  TM=5.897E-01  e=2.605E+00  Glycine max

Organism: NCBI:txid2841257

pLDDT: mean 87.93, std 13.26, range [39.56, 98.12]

Foldseek 3Di:
DPLQVLAPPQKHWDDDDPFKTKIWGNCVPQVDPVHNPQQIWMKMKGFADPPDDPPDPDHDQQTWIKIWIHR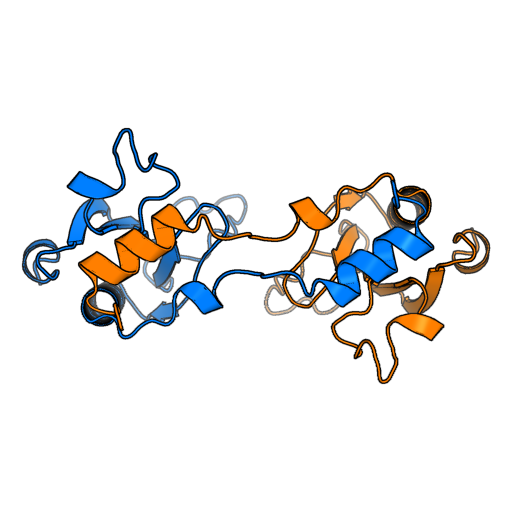GVVQIDDIDTGGHDVRVSVVVRVVNVCVVVVNDPSVVSDDDDDPVVVVVVCVVVVVDD/DPLQVLAPPQKHWDDDDPFKTKIWGNCVPQVDPVHNPQQIWMKMKGFADPPDDPPDPDHDQQTWIKIWIHRGVVQIDDIDTGGHDVRVSVVVRVVNVCVVVVNDPSVVSDDDDDPVVVVVVCVVVVVDD